Protein AF-A0AAW2HST7-F1 (afdb_monomer_lite)

Sequence (293 aa):
MYIKHTFHTHSSHSWDIIKINISNICTLLQKYNFSGLHTGSYPVTSHWKHFPYDLYNITDFWTDAVYDESFITFFGLNGLDASYVELQTSLHLTTGMCHTIRPKTEVSAVAKNPGYRIYLLHDLYAYDQLRDKEAGWYIYVHEVKEKFSENINIYSGRQAKVFVPVGEQVEVSLDVYQFRLIQNCSNDPSYNLAECEEKCWVNEDISPKTNCSGPWLPILNKPLCNEPSGMIDLVKATERMCPTNCCPKSCKSLQYKTSVVKRTPNPVQRKLSSEAWIYFGSKAVEYFNYLIN

Organism: NCBI:txid328185

Radius of gyration: 20.6 Å; chains: 1; bounding box: 44×61×48 Å

Foldseek 3Di:
DDFDDDDDDDAWWKKKKFAWDPQCCPVLCVVQVNDDDDPAFDDDLVRLQRGPLVVDFLVVSLVVGGDDCVQFVAKDAQQGDPVQWDWDWAAARRGRIMIMTTGPDGQPDFDLNRFMKTKGFADPNRPPSCPPDFDFIKMKIFGPLADDDPQCCVPVVQIAIDTWGFQKEWEKAKAKEKEADDDQADQDPNDYQNVVQLLVLLVPQQLVQAQADHPNCVVSVHHHDSHSVRVSSNSVSVVPDDRDPPHGHHRIGMGMYMDGPDMDGHPPVRRRMTMYRYGYNDDYGYDYDDPPD

pLDDT: mean 75.39, std 19.16, range [17.78, 96.44]

Structure (mmCIF, N/CA/C/O backbone):
data_AF-A0AAW2HST7-F1
#
_entry.id   AF-A0AAW2HST7-F1
#
loop_
_atom_site.group_PDB
_atom_site.id
_atom_site.type_symbol
_atom_site.label_atom_id
_atom_site.label_alt_id
_atom_site.label_comp_id
_atom_site.label_asym_id
_atom_site.label_entity_id
_atom_site.label_seq_id
_atom_site.pdbx_PDB_ins_code
_atom_site.Cartn_x
_atom_site.Cartn_y
_atom_site.Cartn_z
_atom_site.occupancy
_atom_site.B_iso_or_equiv
_atom_site.auth_seq_id
_atom_site.auth_comp_id
_atom_site.auth_asym_id
_atom_site.auth_atom_id
_atom_site.pdbx_PDB_model_num
ATOM 1 N N . MET A 1 1 ? -5.683 26.948 22.705 1.00 22.42 1 MET A N 1
ATOM 2 C CA . MET A 1 1 ? -5.880 25.603 22.126 1.00 22.42 1 MET A CA 1
ATOM 3 C C . MET A 1 1 ? -7.199 25.069 22.661 1.00 22.42 1 MET A C 1
ATOM 5 O O . MET A 1 1 ? -7.257 24.659 23.808 1.00 22.42 1 MET A O 1
ATOM 9 N N . TYR A 1 2 ? -8.274 25.203 21.887 1.00 17.78 2 TYR A N 1
ATOM 10 C CA . TYR A 1 2 ? -9.607 24.728 22.262 1.00 17.78 2 TYR A CA 1
ATOM 11 C C . TYR A 1 2 ? -9.907 23.481 21.430 1.00 17.78 2 TYR A C 1
ATOM 13 O O . TYR A 1 2 ? -9.975 23.566 20.207 1.00 17.78 2 TYR A O 1
ATOM 21 N N . ILE A 1 3 ? -10.039 22.329 22.086 1.00 19.53 3 ILE A N 1
ATOM 22 C CA . ILE A 1 3 ? -10.460 21.075 21.455 1.00 19.53 3 ILE A CA 1
ATOM 23 C C . ILE A 1 3 ? -11.978 21.014 21.610 1.00 19.53 3 ILE A C 1
ATOM 25 O O . ILE A 1 3 ? -12.492 20.823 22.711 1.00 19.53 3 ILE A O 1
ATOM 29 N N . LYS A 1 4 ? -12.707 21.255 20.519 1.00 20.78 4 LYS A N 1
ATOM 30 C CA . LYS A 1 4 ? -14.164 21.112 20.480 1.00 20.78 4 LYS A CA 1
ATOM 31 C C . LYS A 1 4 ? -14.483 19.709 19.971 1.00 20.78 4 LYS A C 1
ATOM 33 O O . LYS A 1 4 ? -14.126 19.367 18.850 1.00 20.78 4 LYS A O 1
ATOM 38 N N . HIS A 1 5 ? -15.141 18.904 20.799 1.00 20.56 5 HIS A N 1
ATOM 39 C CA . HIS A 1 5 ? -15.660 17.601 20.394 1.00 20.56 5 HIS A CA 1
ATOM 40 C C . HIS A 1 5 ? -16.948 17.802 19.590 1.00 20.56 5 HIS A C 1
ATOM 42 O O . HIS A 1 5 ? -17.973 18.187 20.151 1.00 20.56 5 HIS A O 1
ATOM 48 N N . THR A 1 6 ? -16.902 17.543 18.285 1.00 21.33 6 THR A N 1
ATOM 49 C CA . THR A 1 6 ? -18.095 17.503 17.430 1.00 21.33 6 THR A CA 1
ATOM 50 C C . THR A 1 6 ? -18.375 16.052 17.045 1.00 21.33 6 THR A C 1
ATOM 52 O O . THR A 1 6 ? -17.485 15.352 16.568 1.00 21.33 6 THR A O 1
ATOM 55 N N . PHE A 1 7 ? -19.601 15.577 17.275 1.00 20.47 7 PHE A N 1
ATOM 56 C CA . PHE A 1 7 ? -20.024 14.219 16.923 1.00 20.47 7 PHE A CA 1
ATOM 57 C C . PHE A 1 7 ? -20.544 14.169 15.485 1.00 20.47 7 PHE A C 1
ATOM 59 O O . PHE A 1 7 ? -21.585 14.752 15.207 1.00 20.47 7 PHE A O 1
ATOM 66 N N . HIS A 1 8 ? -19.885 13.396 14.618 1.00 23.59 8 HIS A N 1
ATOM 67 C CA . HIS A 1 8 ? -20.501 12.804 13.427 1.00 23.59 8 HIS A CA 1
ATOM 68 C C . HIS A 1 8 ? -19.905 11.410 13.182 1.00 23.59 8 HIS A C 1
ATOM 70 O O . HIS A 1 8 ? -18.691 11.256 13.062 1.00 23.59 8 HIS A O 1
ATOM 76 N N . THR A 1 9 ? -20.759 10.388 13.156 1.00 27.45 9 THR A N 1
ATOM 77 C CA . THR A 1 9 ? -20.418 8.989 12.864 1.00 27.45 9 THR A CA 1
ATOM 78 C C . THR A 1 9 ? -20.640 8.722 11.383 1.00 27.45 9 THR A C 1
ATOM 80 O O . THR A 1 9 ? -21.776 8.482 11.005 1.00 27.45 9 THR A O 1
ATOM 83 N N . HIS A 1 10 ? -19.580 8.816 10.580 1.00 28.11 10 HIS A N 1
ATOM 84 C CA . HIS A 1 10 ? -19.512 8.295 9.210 1.00 28.11 10 HIS A CA 1
ATOM 85 C C . HIS A 1 10 ? -18.037 8.133 8.837 1.00 28.11 10 HIS A C 1
ATOM 87 O O . HIS A 1 10 ? -17.370 9.134 8.555 1.00 28.11 10 HIS A O 1
ATOM 93 N N . SER A 1 11 ? -17.489 6.917 8.875 1.00 33.19 11 SER A N 1
ATOM 94 C CA . SER A 1 11 ? -16.158 6.686 8.303 1.00 33.19 11 SER A CA 1
ATOM 95 C C . SER A 1 11 ? -15.932 5.246 7.823 1.00 33.19 11 SER A C 1
ATOM 97 O O . SER A 1 11 ? -15.909 4.280 8.586 1.00 33.19 11 SER A O 1
ATOM 99 N N . SER A 1 12 ? -15.726 5.132 6.511 1.00 32.62 12 SER A N 1
ATOM 100 C CA . SER A 1 12 ? -15.221 3.971 5.769 1.00 32.62 12 SER A CA 1
ATOM 101 C C . SER A 1 12 ? -13.682 4.049 5.643 1.00 32.62 12 SER A C 1
ATOM 103 O O . SER A 1 12 ? -13.167 5.141 5.400 1.00 32.62 12 SER A O 1
ATOM 105 N N . HIS A 1 13 ? -12.945 2.927 5.780 1.00 45.12 13 HIS A N 1
ATOM 106 C CA . HIS A 1 13 ? -11.461 2.853 5.951 1.00 45.12 13 HIS A CA 1
ATOM 107 C C . HIS A 1 13 ? -10.717 1.705 5.222 1.00 45.12 13 HIS A C 1
ATOM 109 O O . HIS A 1 13 ? -10.997 0.553 5.524 1.00 45.12 13 HIS A O 1
ATOM 115 N N . SER A 1 14 ? -9.711 1.951 4.372 1.00 32.53 14 SER A N 1
ATOM 116 C CA . SER A 1 14 ? -8.952 0.890 3.665 1.00 32.53 14 SER A CA 1
ATOM 117 C C . SER A 1 14 ? -7.549 0.626 4.237 1.00 32.53 14 SER A C 1
ATOM 119 O O . SER A 1 14 ? -6.960 1.493 4.879 1.00 32.53 14 SER A O 1
ATOM 121 N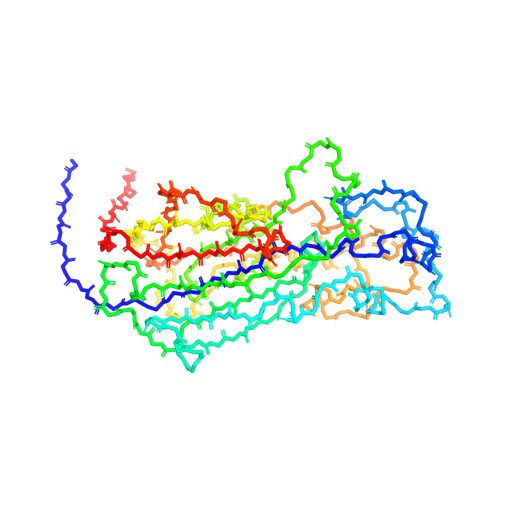 N . TRP A 1 15 ? -7.013 -0.573 3.992 1.00 33.62 15 TRP A N 1
ATOM 122 C CA . TRP A 1 15 ? -5.727 -1.071 4.511 1.00 33.62 15 TRP A CA 1
ATOM 123 C C . TRP A 1 15 ? -4.943 -1.713 3.387 1.00 33.62 15 TRP A C 1
ATOM 125 O O . TRP A 1 15 ? -5.508 -2.557 2.705 1.00 33.62 15 TRP A O 1
ATOM 135 N N . ASP A 1 16 ? -3.653 -1.432 3.266 1.00 32.66 16 ASP A N 1
ATOM 136 C CA . ASP A 1 16 ? -2.769 -2.170 2.363 1.00 32.66 16 ASP A CA 1
ATOM 137 C C . ASP A 1 16 ? -1.889 -3.135 3.146 1.00 32.66 16 ASP A C 1
ATOM 139 O O . ASP A 1 16 ? -1.218 -2.751 4.106 1.00 32.66 16 ASP A O 1
ATOM 143 N N . ILE A 1 17 ? -1.853 -4.391 2.718 1.00 36.12 17 ILE A N 1
ATOM 144 C CA . ILE A 1 17 ? -0.889 -5.389 3.172 1.00 36.12 17 ILE A CA 1
ATOM 145 C C . ILE A 1 17 ? 0.227 -5.452 2.139 1.00 36.12 17 ILE A C 1
ATOM 147 O O . ILE A 1 17 ? -0.015 -5.649 0.946 1.00 36.12 17 ILE A O 1
ATOM 151 N N . ILE A 1 18 ? 1.456 -5.284 2.617 1.00 31.17 18 ILE A N 1
ATOM 152 C CA . ILE A 1 18 ? 2.633 -5.099 1.784 1.00 31.17 18 ILE A CA 1
ATOM 153 C C . ILE A 1 18 ? 3.749 -6.032 2.233 1.00 31.17 18 ILE A C 1
ATOM 155 O O . ILE A 1 18 ? 4.247 -5.941 3.364 1.00 31.17 18 ILE A O 1
ATOM 159 N N . LYS A 1 19 ? 4.195 -6.887 1.310 1.00 34.50 19 LYS A N 1
ATOM 160 C CA . LYS A 1 19 ? 5.537 -7.476 1.332 1.00 34.50 19 LYS A CA 1
ATOM 161 C C . LYS A 1 19 ? 5.905 -8.057 -0.032 1.00 34.50 19 LYS A C 1
ATOM 163 O O . LYS A 1 19 ? 5.102 -8.694 -0.702 1.00 34.50 19 LYS A O 1
ATOM 168 N N . ILE A 1 20 ? 7.187 -7.909 -0.336 1.00 30.44 20 ILE A N 1
ATOM 169 C CA . ILE A 1 20 ? 7.911 -8.491 -1.464 1.00 30.44 20 ILE A CA 1
ATOM 170 C C . ILE A 1 20 ? 8.045 -10.009 -1.275 1.00 30.44 20 ILE A C 1
ATOM 172 O O . ILE A 1 20 ? 8.320 -10.474 -0.163 1.00 30.44 20 ILE A O 1
ATOM 176 N N . ASN A 1 21 ? 7.910 -10.767 -2.365 1.00 29.34 21 ASN A N 1
ATOM 177 C CA . ASN A 1 21 ? 8.127 -12.211 -2.380 1.00 29.34 21 ASN A CA 1
ATOM 178 C C . ASN A 1 21 ? 9.605 -12.581 -2.363 1.00 29.34 21 ASN A C 1
ATOM 180 O O . ASN A 1 21 ? 10.408 -12.076 -3.140 1.00 29.34 21 ASN A O 1
ATOM 184 N N . ILE A 1 22 ? 9.963 -13.439 -1.404 1.00 38.44 22 ILE A N 1
ATOM 185 C CA . ILE A 1 22 ? 11.328 -13.928 -1.170 1.00 38.44 22 ILE A CA 1
ATOM 186 C C . ILE A 1 22 ? 11.388 -15.462 -1.356 1.00 38.44 22 ILE A C 1
ATOM 188 O O . ILE A 1 22 ? 12.471 -16.044 -1.339 1.00 38.44 22 ILE A O 1
ATOM 192 N N . SER A 1 23 ? 10.252 -16.121 -1.622 1.00 32.75 23 SER A N 1
ATOM 193 C CA . SER A 1 23 ? 10.066 -17.584 -1.584 1.00 32.75 23 SER A CA 1
ATOM 194 C C . SER A 1 23 ? 10.955 -18.393 -2.526 1.00 32.75 23 SER A C 1
ATOM 196 O O . SER A 1 23 ? 11.121 -19.596 -2.337 1.00 32.75 23 SER A O 1
ATOM 198 N N . ASN A 1 24 ? 11.548 -17.756 -3.534 1.00 42.09 24 ASN A N 1
ATOM 199 C CA . ASN A 1 24 ? 12.428 -18.425 -4.481 1.00 42.09 24 ASN A CA 1
ATOM 200 C C . ASN A 1 24 ? 13.503 -17.489 -5.033 1.00 42.09 24 ASN A C 1
ATOM 202 O O . ASN A 1 24 ? 13.884 -17.594 -6.194 1.00 42.09 24 ASN A O 1
ATOM 206 N N . ILE A 1 25 ? 14.015 -16.566 -4.208 1.00 48.31 25 ILE A N 1
ATOM 207 C CA . ILE A 1 25 ? 14.947 -15.544 -4.697 1.00 48.31 25 ILE A CA 1
ATOM 208 C C . ILE A 1 25 ? 16.132 -16.186 -5.434 1.00 48.31 25 ILE A C 1
ATOM 210 O O . ILE A 1 25 ? 16.447 -15.760 -6.526 1.00 48.31 25 ILE A O 1
ATOM 214 N N . CYS A 1 26 ? 16.713 -17.293 -4.957 1.00 41.09 26 CYS A N 1
ATOM 215 C CA . CYS A 1 26 ? 17.832 -17.950 -5.647 1.00 41.09 26 CYS A CA 1
ATOM 216 C C . CYS A 1 26 ? 17.483 -18.516 -7.032 1.00 41.09 26 CYS A C 1
ATOM 218 O O . CYS A 1 26 ? 18.246 -18.319 -7.974 1.00 41.09 26 CYS A O 1
ATOM 220 N N . THR A 1 27 ? 16.367 -19.236 -7.165 1.00 50.44 27 THR A N 1
ATOM 221 C CA . THR A 1 27 ? 15.953 -19.861 -8.435 1.00 50.44 27 THR A CA 1
ATOM 222 C C . THR A 1 27 ? 15.424 -18.817 -9.413 1.00 50.44 27 THR A C 1
ATOM 224 O O . THR A 1 27 ? 15.696 -18.897 -10.608 1.00 50.44 27 THR A O 1
ATOM 227 N N . LEU A 1 28 ? 14.757 -17.786 -8.900 1.00 59.41 28 LEU A N 1
ATOM 228 C CA . LEU A 1 28 ? 14.282 -16.636 -9.654 1.00 59.41 28 LEU A CA 1
ATOM 229 C C . LEU A 1 28 ? 15.440 -15.754 -10.145 1.00 59.41 28 LEU A C 1
ATOM 231 O O . LEU A 1 28 ? 15.518 -15.434 -11.328 1.00 59.41 28 LEU A O 1
ATOM 235 N N . LEU A 1 29 ? 16.391 -15.427 -9.266 1.00 61.03 29 LEU A N 1
ATOM 236 C CA . LEU A 1 29 ? 17.618 -14.708 -9.615 1.00 61.03 29 LEU A CA 1
ATOM 237 C C . LEU A 1 29 ? 18.411 -15.477 -10.680 1.00 61.03 29 LEU A C 1
ATOM 239 O O . LEU A 1 29 ? 18.899 -14.870 -11.625 1.00 61.03 29 LEU A O 1
ATOM 243 N N . GLN A 1 30 ? 18.501 -16.808 -10.577 1.00 61.38 30 GLN A N 1
ATOM 244 C CA . GLN A 1 30 ? 19.140 -17.640 -11.602 1.00 61.38 30 GLN A CA 1
ATOM 245 C C . GLN A 1 30 ? 18.366 -17.640 -12.926 1.00 61.38 30 GLN A C 1
ATOM 247 O O . GLN A 1 30 ? 18.982 -17.447 -13.973 1.00 61.38 30 GLN A O 1
ATOM 252 N N . LYS A 1 31 ? 17.034 -17.800 -12.895 1.00 72.38 31 LYS A N 1
ATOM 253 C CA . LYS A 1 31 ? 16.172 -17.774 -14.091 1.00 72.38 31 LYS A CA 1
ATOM 254 C C . LYS A 1 31 ? 16.342 -16.477 -14.890 1.00 72.38 31 LYS A C 1
ATOM 256 O O . LYS A 1 31 ? 16.403 -16.525 -16.115 1.00 72.38 31 LYS A O 1
ATOM 261 N N . TYR A 1 32 ? 16.457 -15.344 -14.198 1.00 73.62 32 TYR A N 1
ATOM 262 C CA . TYR A 1 32 ? 16.560 -14.012 -14.802 1.00 73.62 32 TYR A CA 1
ATOM 263 C C . TYR A 1 32 ? 17.985 -13.437 -14.823 1.00 73.62 32 TYR A C 1
ATOM 265 O O . TYR A 1 32 ? 18.169 -12.254 -15.108 1.00 73.62 32 TYR A O 1
ATOM 273 N N . ASN A 1 33 ? 18.997 -14.272 -14.564 1.00 68.81 33 ASN A N 1
ATOM 274 C CA . ASN A 1 33 ? 20.419 -13.924 -14.646 1.00 68.81 33 ASN A CA 1
ATOM 275 C C . ASN A 1 33 ? 20.845 -12.732 -13.758 1.00 68.81 33 ASN A C 1
ATOM 277 O O . ASN A 1 33 ? 21.677 -11.898 -14.124 1.00 68.81 33 ASN A O 1
ATOM 281 N N . PHE A 1 34 ? 20.273 -12.639 -12.561 1.00 70.00 34 PHE A N 1
ATOM 282 C CA . PHE A 1 34 ? 20.653 -11.670 -11.542 1.00 70.00 34 PHE A CA 1
ATOM 283 C C . PHE A 1 34 ? 21.733 -12.253 -10.625 1.00 70.00 34 PHE A C 1
ATOM 285 O O . PHE A 1 34 ? 21.573 -13.305 -10.006 1.00 70.00 34 PHE A O 1
ATOM 292 N N . SER A 1 35 ? 22.862 -11.552 -10.516 1.00 54.91 35 SER A N 1
ATOM 293 C CA . SER A 1 35 ? 23.971 -11.962 -9.658 1.00 54.91 35 SER A CA 1
ATOM 294 C C . SER A 1 35 ? 23.673 -11.673 -8.178 1.00 54.91 35 SER A C 1
ATOM 296 O O . SER A 1 35 ? 23.593 -10.506 -7.783 1.00 54.91 35 SER A O 1
ATOM 298 N N . GLY A 1 36 ? 23.590 -12.730 -7.361 1.00 52.72 36 GLY A N 1
ATOM 299 C CA . GLY A 1 36 ? 23.721 -12.675 -5.897 1.00 52.72 36 GLY A CA 1
ATOM 300 C C . GLY A 1 36 ? 22.424 -12.666 -5.075 1.00 52.72 36 GLY A C 1
ATOM 301 O O . GLY A 1 36 ? 21.394 -12.159 -5.499 1.00 52.72 36 GLY A O 1
ATOM 302 N N . LEU A 1 37 ? 22.520 -13.206 -3.853 1.00 47.62 37 LEU A N 1
ATOM 303 C CA . LEU A 1 37 ? 21.510 -13.198 -2.787 1.00 47.62 37 LEU A CA 1
ATOM 304 C C . LEU A 1 37 ? 21.344 -11.783 -2.201 1.00 47.62 37 LEU A C 1
ATOM 306 O O . LEU A 1 37 ? 21.972 -11.443 -1.201 1.00 47.62 37 LEU A O 1
ATOM 310 N N . HIS A 1 38 ? 20.510 -10.945 -2.813 1.00 43.69 38 HIS A N 1
ATOM 311 C CA . HIS A 1 38 ? 20.124 -9.661 -2.224 1.00 43.69 38 HIS A CA 1
ATOM 312 C C . HIS A 1 38 ? 18.633 -9.643 -1.903 1.00 43.69 38 HIS A C 1
ATOM 314 O O . HIS A 1 38 ? 17.790 -9.262 -2.708 1.00 43.69 38 HIS A O 1
ATOM 320 N N . THR A 1 39 ? 18.313 -10.054 -0.678 1.00 39.97 39 THR A N 1
ATOM 321 C CA . THR A 1 39 ? 16.980 -9.931 -0.094 1.00 39.97 39 THR A CA 1
ATOM 322 C C . THR A 1 39 ? 16.760 -8.492 0.381 1.00 39.97 39 THR A C 1
ATOM 324 O O . THR A 1 39 ? 17.306 -8.083 1.408 1.00 39.97 39 THR A O 1
ATOM 327 N N . GLY A 1 40 ? 15.938 -7.721 -0.333 1.00 39.53 40 GLY A N 1
ATOM 328 C CA . GLY A 1 40 ? 15.202 -6.622 0.302 1.00 39.53 40 GLY A CA 1
ATOM 329 C C . GLY A 1 40 ? 15.330 -5.218 -0.280 1.00 39.53 40 GLY A C 1
ATOM 330 O O . GLY A 1 40 ? 14.825 -4.300 0.359 1.00 39.53 40 GLY A O 1
ATOM 331 N N . SER A 1 41 ? 15.955 -5.010 -1.440 1.00 40.78 41 SER A N 1
ATOM 332 C CA . SER A 1 41 ? 15.849 -3.742 -2.184 1.00 40.78 41 SER A CA 1
ATOM 333 C C . SER A 1 41 ? 16.205 -3.970 -3.654 1.00 40.78 41 SER A C 1
ATOM 335 O O . SER A 1 41 ? 17.365 -3.849 -4.043 1.00 40.78 41 SER A O 1
ATOM 337 N N . TYR A 1 42 ? 15.218 -4.327 -4.476 1.00 50.03 42 TYR A N 1
ATOM 338 C CA . TYR A 1 42 ? 15.310 -4.024 -5.902 1.00 50.03 42 TYR A CA 1
ATOM 339 C C . TYR A 1 42 ? 14.989 -2.529 -6.011 1.00 50.03 42 TYR A C 1
ATOM 341 O O . TYR A 1 42 ? 13.942 -2.114 -5.514 1.00 50.03 42 TYR A O 1
ATOM 349 N N . PRO A 1 43 ? 15.915 -1.716 -6.547 1.00 53.88 43 PRO A N 1
ATOM 350 C CA . PRO A 1 43 ? 16.335 -1.914 -7.923 1.00 53.88 43 PRO A CA 1
ATOM 351 C C . PRO A 1 43 ? 17.808 -1.525 -8.166 1.00 53.88 43 PRO A C 1
ATOM 353 O O . PRO A 1 43 ? 18.135 -0.405 -8.555 1.00 53.88 43 PRO A O 1
ATOM 356 N N . VAL A 1 44 ? 18.743 -2.467 -8.023 1.00 58.12 44 VAL A N 1
ATOM 357 C CA . VAL A 1 44 ? 20.110 -2.180 -8.476 1.00 58.12 44 VAL A CA 1
ATOM 358 C C . VAL A 1 44 ? 20.114 -2.203 -10.004 1.00 58.12 44 VAL A C 1
ATOM 360 O O . VAL A 1 44 ? 19.957 -3.249 -10.631 1.00 58.12 44 VAL A O 1
ATOM 363 N N . THR A 1 45 ? 20.317 -1.039 -10.624 1.00 62.03 45 THR A N 1
ATOM 364 C CA . THR A 1 45 ? 20.432 -0.872 -12.090 1.00 62.03 45 THR A CA 1
ATOM 365 C C . THR A 1 45 ? 21.407 -1.852 -12.766 1.00 62.03 45 THR A C 1
ATOM 367 O O . THR A 1 45 ? 21.325 -2.068 -13.972 1.00 62.03 45 THR A O 1
ATOM 370 N N . SER A 1 46 ? 22.328 -2.476 -12.021 1.00 68.50 46 SER A N 1
ATOM 371 C CA . SER A 1 46 ? 23.240 -3.499 -12.537 1.00 68.50 46 SER A CA 1
ATOM 372 C C . SER A 1 46 ? 22.567 -4.832 -12.869 1.00 68.50 46 SER A C 1
ATOM 374 O O . SER A 1 46 ? 23.032 -5.498 -13.788 1.00 68.50 46 SER A O 1
ATOM 376 N N . HIS A 1 47 ? 21.490 -5.226 -12.182 1.00 72.94 47 HIS A N 1
ATOM 377 C CA . HIS A 1 47 ? 20.792 -6.493 -12.452 1.00 72.94 47 HIS A CA 1
ATOM 378 C C . HIS A 1 47 ? 20.114 -6.480 -13.824 1.00 72.94 47 HIS A C 1
ATOM 380 O O . HIS A 1 47 ? 20.267 -7.407 -14.614 1.00 72.94 47 HIS A O 1
ATOM 386 N N . TRP A 1 48 ? 19.489 -5.357 -14.169 1.00 81.19 48 TRP A N 1
ATOM 387 C CA . TRP A 1 48 ? 18.806 -5.155 -15.448 1.00 81.19 48 TRP A CA 1
ATOM 388 C C . TRP A 1 48 ? 19.729 -5.158 -16.671 1.00 81.19 48 TRP A C 1
ATOM 390 O O . TRP A 1 48 ? 19.233 -5.243 -17.790 1.00 81.19 48 TRP A O 1
ATOM 400 N N . LYS A 1 49 ? 21.056 -5.100 -16.482 1.00 82.06 49 LYS A N 1
ATOM 401 C CA . LYS A 1 49 ? 22.036 -5.238 -17.574 1.00 82.06 49 LYS A CA 1
ATOM 402 C C . LYS A 1 49 ? 22.096 -6.645 -18.152 1.00 82.06 49 LYS A C 1
ATOM 404 O O . LYS A 1 49 ? 22.438 -6.797 -19.319 1.00 82.06 49 LYS A O 1
ATOM 409 N N . HIS A 1 50 ? 21.819 -7.647 -17.324 1.00 82.88 50 HIS A N 1
ATOM 410 C CA . HIS A 1 50 ? 22.011 -9.057 -17.658 1.00 82.88 50 HIS A CA 1
ATOM 411 C C . HIS A 1 50 ? 20.698 -9.824 -17.802 1.00 82.88 50 HIS A C 1
ATOM 413 O O . HIS A 1 50 ? 20.731 -11.009 -18.130 1.00 82.88 50 HIS A O 1
ATOM 419 N N . PHE A 1 51 ? 19.566 -9.146 -17.588 1.00 85.69 51 PHE A N 1
ATOM 420 C CA . PHE A 1 51 ? 18.244 -9.708 -17.815 1.00 85.69 51 PHE A CA 1
ATOM 421 C C . PHE A 1 51 ? 18.122 -10.215 -19.269 1.00 85.69 51 PHE A C 1
ATOM 423 O O . PHE A 1 51 ? 18.471 -9.469 -20.190 1.00 85.69 51 PHE A O 1
ATOM 430 N N . PRO A 1 52 ? 17.646 -11.451 -19.502 1.00 88.12 52 PRO A N 1
ATOM 431 C CA . PRO A 1 52 ? 17.521 -12.011 -20.845 1.00 88.12 52 PRO A CA 1
ATOM 432 C C . PRO A 1 52 ? 16.242 -11.513 -21.538 1.00 88.12 52 PRO A C 1
ATOM 434 O O . PRO A 1 52 ? 15.234 -12.218 -21.606 1.00 88.12 52 PRO A O 1
ATOM 437 N N . TYR A 1 53 ? 16.280 -10.268 -22.027 1.00 89.00 53 TYR A N 1
ATOM 438 C CA . TYR A 1 53 ? 15.155 -9.590 -22.698 1.00 89.00 53 TYR A CA 1
ATOM 439 C C . TYR A 1 53 ? 14.680 -10.278 -23.988 1.00 89.00 53 TYR A C 1
ATOM 441 O O . TYR A 1 53 ? 13.581 -10.010 -24.467 1.00 89.00 53 TYR A O 1
ATOM 449 N N . ASP A 1 54 ? 15.510 -11.142 -24.563 1.00 90.50 54 ASP A N 1
ATOM 450 C CA . ASP A 1 54 ? 15.210 -11.969 -25.729 1.00 90.50 54 ASP A CA 1
ATOM 451 C C . ASP A 1 54 ? 14.367 -13.207 -25.386 1.00 90.50 54 ASP A C 1
ATOM 453 O O . ASP A 1 54 ? 13.672 -13.733 -26.255 1.00 90.50 54 ASP A O 1
ATOM 457 N N . LEU A 1 55 ? 14.411 -13.664 -24.130 1.00 89.19 55 LEU A N 1
ATOM 458 C CA . LEU A 1 55 ? 13.719 -14.870 -23.666 1.00 89.19 55 LEU A CA 1
ATOM 459 C C . LEU A 1 55 ? 12.482 -14.567 -22.822 1.00 89.19 55 LEU A C 1
ATOM 461 O O . LEU A 1 55 ? 11.520 -15.334 -22.865 1.00 89.19 55 LEU A O 1
ATOM 465 N N . TYR A 1 56 ? 12.506 -13.478 -22.055 1.00 88.31 56 TYR A N 1
ATOM 466 C CA . TYR A 1 56 ? 11.428 -13.117 -21.139 1.00 88.31 56 TYR A CA 1
ATOM 467 C C . TYR A 1 56 ? 11.043 -11.657 -21.289 1.00 88.31 56 TYR A C 1
ATOM 469 O O . TYR A 1 56 ? 11.884 -10.786 -21.524 1.00 88.31 56 TYR A O 1
ATOM 477 N N . ASN A 1 57 ? 9.762 -11.376 -21.078 1.00 88.88 57 ASN A N 1
ATOM 478 C CA . ASN A 1 57 ? 9.314 -10.007 -20.897 1.00 88.88 57 ASN A CA 1
ATOM 479 C C . ASN A 1 57 ? 9.436 -9.615 -19.411 1.00 88.88 57 ASN A C 1
ATOM 481 O O . ASN A 1 57 ? 9.501 -10.457 -18.513 1.00 88.88 57 ASN A O 1
ATOM 485 N N . ILE A 1 58 ? 9.452 -8.314 -19.130 1.00 86.88 58 ILE A N 1
ATOM 486 C CA . ILE A 1 58 ? 9.561 -7.827 -17.748 1.00 86.88 58 ILE A CA 1
ATOM 487 C C . ILE A 1 58 ? 8.335 -8.170 -16.884 1.00 86.88 58 ILE A C 1
ATOM 489 O O . ILE A 1 58 ? 8.454 -8.216 -15.665 1.00 86.88 58 ILE A O 1
ATOM 493 N N . THR A 1 59 ? 7.167 -8.431 -17.475 1.00 87.06 59 THR A N 1
ATOM 494 C CA . THR A 1 59 ? 5.963 -8.864 -16.745 1.00 87.06 59 THR A CA 1
ATOM 495 C C . THR A 1 59 ? 6.109 -10.288 -16.208 1.00 87.06 59 THR A C 1
ATOM 497 O O . THR A 1 59 ? 5.654 -10.550 -15.096 1.00 87.06 59 THR A O 1
ATOM 500 N N . ASP A 1 60 ? 6.784 -11.184 -16.932 1.00 84.69 60 ASP A N 1
ATOM 501 C CA . ASP A 1 60 ? 7.060 -12.557 -16.491 1.00 84.69 60 ASP A CA 1
ATOM 502 C C . ASP A 1 60 ? 7.875 -12.538 -15.193 1.00 84.69 60 ASP A C 1
ATOM 504 O O . ASP A 1 60 ? 7.539 -13.227 -14.229 1.00 84.69 60 ASP A O 1
ATOM 508 N N . PHE A 1 61 ? 8.890 -11.664 -15.135 1.00 82.19 61 PHE A N 1
ATOM 509 C CA . PHE A 1 61 ? 9.678 -11.447 -13.923 1.00 82.19 61 PHE A CA 1
ATOM 510 C C . PHE A 1 61 ? 8.786 -11.084 -12.742 1.00 82.19 61 PHE A C 1
ATOM 512 O O . PHE A 1 61 ? 8.839 -11.752 -11.718 1.00 82.19 61 PHE A O 1
ATOM 519 N N . TRP A 1 62 ? 7.946 -10.056 -12.880 1.00 78.75 62 TRP A N 1
ATOM 520 C CA . TRP A 1 62 ? 7.089 -9.614 -11.782 1.00 78.75 62 TRP A CA 1
ATOM 521 C C . TRP A 1 62 ? 6.027 -10.638 -11.408 1.00 78.75 62 TRP A C 1
ATOM 523 O O . TRP A 1 62 ? 5.709 -10.743 -10.234 1.00 78.75 62 TRP A O 1
ATOM 533 N N . THR A 1 63 ? 5.519 -11.410 -12.366 1.00 81.06 63 THR A N 1
ATOM 534 C CA . THR A 1 63 ? 4.553 -12.484 -12.100 1.00 81.06 63 THR A CA 1
ATOM 535 C C . THR A 1 63 ? 5.169 -13.572 -11.223 1.00 81.06 63 THR A C 1
ATOM 537 O O . THR A 1 63 ? 4.538 -14.023 -10.272 1.00 81.06 63 THR A O 1
ATOM 540 N N . ASP A 1 64 ? 6.421 -13.944 -11.487 1.00 76.00 64 ASP A N 1
ATOM 541 C CA . ASP A 1 64 ? 7.121 -14.968 -10.707 1.00 76.00 64 ASP A CA 1
ATOM 542 C C . ASP A 1 64 ? 7.714 -14.428 -9.394 1.00 76.00 64 ASP A C 1
ATOM 544 O O . ASP A 1 64 ? 7.897 -15.173 -8.429 1.00 76.00 64 ASP A O 1
ATOM 548 N N . ALA A 1 65 ? 8.082 -13.144 -9.371 1.00 72.19 65 ALA A N 1
ATOM 549 C CA . ALA A 1 65 ? 8.862 -12.525 -8.299 1.00 72.19 65 ALA A CA 1
ATOM 550 C C . ALA A 1 65 ? 8.023 -11.929 -7.170 1.00 72.19 65 ALA A C 1
ATOM 552 O O . ALA A 1 65 ? 8.601 -11.405 -6.218 1.00 72.19 65 ALA A O 1
ATOM 553 N N . VAL A 1 66 ? 6.692 -11.960 -7.260 1.00 73.62 66 VAL A N 1
ATOM 554 C CA . VAL A 1 66 ? 5.779 -11.384 -6.257 1.00 73.62 66 VAL A CA 1
ATOM 555 C C . VAL A 1 66 ? 4.834 -12.436 -5.698 1.00 73.62 66 VAL A C 1
ATOM 557 O O . VAL A 1 66 ? 4.693 -13.515 -6.265 1.00 73.62 66 VAL A O 1
ATOM 560 N N . TYR A 1 67 ? 4.244 -12.174 -4.533 1.00 70.19 67 TYR A N 1
ATOM 561 C CA . TYR A 1 67 ? 3.244 -13.072 -3.969 1.00 70.19 67 TYR A CA 1
ATOM 562 C C . TYR A 1 67 ? 1.903 -12.717 -4.606 1.00 70.19 67 TYR A C 1
ATOM 564 O O . TYR A 1 67 ? 1.607 -11.538 -4.801 1.00 70.19 67 TYR A O 1
ATOM 572 N N . ASP A 1 68 ? 1.105 -13.726 -4.928 1.00 75.94 68 ASP A N 1
ATOM 573 C CA . ASP A 1 68 ? -0.298 -13.533 -5.288 1.00 75.94 68 ASP A CA 1
ATOM 574 C C . ASP A 1 68 ? -1.167 -13.437 -4.022 1.00 75.94 68 ASP A C 1
ATOM 576 O O . ASP A 1 68 ? -0.670 -13.508 -2.910 1.00 75.94 68 ASP A O 1
ATOM 580 N N . GLU A 1 69 ? -2.483 -13.307 -4.146 1.00 77.94 69 GLU A N 1
ATOM 581 C CA . GLU A 1 69 ? -3.376 -13.178 -2.984 1.00 77.94 69 GLU A CA 1
ATOM 582 C C . GLU A 1 69 ? -3.426 -14.406 -2.048 1.00 77.94 69 GLU A C 1
ATOM 584 O O . GLU A 1 69 ? -3.973 -14.314 -0.946 1.00 77.94 69 GLU A O 1
ATOM 589 N N . SER A 1 70 ? -2.844 -15.550 -2.433 1.00 81.75 70 SER A N 1
ATOM 590 C CA . SER A 1 70 ? -2.967 -16.817 -1.696 1.00 81.75 70 SER A CA 1
ATOM 591 C C . SER A 1 70 ? -2.314 -16.804 -0.309 1.00 81.75 70 SER A C 1
ATOM 593 O O . SER A 1 70 ? -2.690 -17.603 0.556 1.00 81.75 70 SER A O 1
ATOM 595 N N . PHE A 1 71 ? -1.380 -15.882 -0.043 1.00 78.00 71 PHE A N 1
ATOM 596 C CA . PHE A 1 71 ? -0.802 -15.729 1.298 1.00 78.00 71 PHE A CA 1
ATOM 597 C C . PHE A 1 71 ? -1.782 -15.109 2.301 1.00 78.00 71 PHE A C 1
ATOM 599 O O . PHE A 1 71 ? -1.593 -15.279 3.509 1.00 78.00 71 PHE A O 1
ATOM 606 N N . ILE A 1 72 ? -2.829 -14.415 1.840 1.00 81.69 72 ILE A N 1
ATOM 607 C CA . ILE A 1 72 ? -3.888 -13.873 2.693 1.00 81.69 72 ILE A CA 1
ATOM 608 C C . ILE A 1 72 ? -4.957 -14.953 2.865 1.00 81.69 72 ILE A C 1
ATOM 610 O O . ILE A 1 72 ? -5.982 -14.964 2.190 1.00 81.69 72 ILE A O 1
ATOM 614 N N . THR A 1 73 ? -4.738 -15.887 3.790 1.00 83.44 73 THR A N 1
ATOM 615 C CA . THR A 1 73 ? -5.678 -17.010 3.981 1.00 83.44 73 THR A CA 1
ATOM 616 C C . THR A 1 73 ? -7.032 -16.551 4.499 1.00 83.44 73 THR A C 1
ATOM 618 O O . THR A 1 73 ? -8.052 -17.181 4.231 1.00 83.44 73 THR A O 1
ATOM 621 N N . PHE A 1 74 ? -7.042 -15.497 5.314 1.00 83.62 74 PHE A N 1
ATOM 622 C CA . PHE A 1 74 ? -8.267 -14.995 5.907 1.00 83.62 74 PHE A CA 1
ATOM 623 C C . PHE A 1 74 ? -8.166 -13.497 6.177 1.00 83.62 74 PHE A C 1
ATOM 625 O O . PHE A 1 74 ? -7.191 -13.019 6.756 1.00 83.62 74 PHE A O 1
ATOM 632 N N . PHE A 1 75 ? -9.216 -12.765 5.819 1.00 85.81 75 PHE A N 1
ATOM 633 C CA . PHE A 1 75 ? -9.388 -11.369 6.178 1.00 85.81 75 PHE A CA 1
ATOM 634 C C . PHE A 1 75 ? -10.876 -11.038 6.314 1.00 85.81 75 PHE A C 1
ATOM 636 O O . PHE A 1 75 ? -11.718 -11.607 5.622 1.00 85.81 75 PHE A O 1
ATOM 643 N N . GLY A 1 76 ? -11.212 -10.121 7.217 1.00 84.94 76 GLY A N 1
ATOM 644 C CA . GLY A 1 76 ? -12.598 -9.711 7.418 1.00 84.94 76 GLY A CA 1
ATOM 645 C C . GLY A 1 76 ? -12.739 -8.524 8.357 1.00 84.94 76 GLY A C 1
ATOM 646 O O . GLY A 1 76 ? -11.781 -8.113 9.017 1.00 84.94 76 GLY A O 1
ATOM 647 N N . LEU A 1 77 ? -13.961 -8.001 8.411 1.00 82.69 77 LEU A N 1
ATOM 648 C CA . LEU A 1 77 ? -14.376 -6.864 9.232 1.00 82.69 77 LEU A CA 1
ATOM 649 C C . LEU A 1 77 ? -15.567 -7.269 10.112 1.00 82.69 77 LEU A C 1
ATOM 651 O O . LEU A 1 77 ? -16.270 -8.226 9.785 1.00 82.69 77 LEU A O 1
ATOM 655 N N . ASN A 1 78 ? -15.818 -6.546 11.210 1.00 80.81 78 ASN A N 1
ATOM 656 C CA . ASN A 1 78 ? -17.014 -6.716 12.046 1.00 80.81 78 ASN A CA 1
ATOM 657 C C . ASN A 1 78 ? -17.261 -8.169 12.497 1.00 80.81 78 ASN A C 1
ATOM 659 O O . ASN A 1 78 ? -18.364 -8.695 12.374 1.00 80.81 78 ASN A O 1
ATOM 663 N N . GLY A 1 79 ? -16.240 -8.831 13.043 1.00 68.31 79 GLY A N 1
ATOM 664 C CA . GLY A 1 79 ? -16.403 -10.194 13.549 1.00 68.31 79 GLY A CA 1
ATOM 665 C C . GLY A 1 79 ? -16.318 -11.288 12.485 1.00 68.31 79 GLY A C 1
ATOM 666 O O . GLY A 1 79 ? -16.846 -12.369 12.724 1.00 68.31 79 GLY A O 1
ATOM 667 N N . LEU A 1 80 ? -15.547 -11.048 11.413 1.00 69.19 80 LEU A N 1
ATOM 668 C CA . LEU A 1 80 ? -14.983 -12.044 10.476 1.00 69.19 80 LEU A CA 1
ATOM 669 C C . LEU A 1 80 ? -15.725 -12.267 9.153 1.00 69.19 80 LEU A C 1
ATOM 671 O O . LEU A 1 80 ? -15.450 -13.257 8.478 1.00 69.19 80 LEU A O 1
ATOM 675 N N . ASP A 1 81 ? -16.606 -11.362 8.738 1.00 73.38 81 ASP A N 1
ATOM 676 C CA . ASP A 1 81 ? -17.304 -11.533 7.464 1.00 73.38 81 ASP A CA 1
ATOM 677 C C . ASP A 1 81 ? -16.498 -10.921 6.305 1.00 73.38 81 ASP A C 1
ATOM 679 O O . ASP A 1 81 ? -16.316 -9.703 6.211 1.00 73.38 81 ASP A O 1
ATOM 683 N N . ALA A 1 82 ? -15.995 -11.784 5.420 1.00 78.81 82 ALA A N 1
ATOM 684 C CA . ALA A 1 82 ? -15.280 -11.377 4.212 1.00 78.81 82 ALA A CA 1
ATOM 685 C C . ALA A 1 82 ? -16.185 -10.645 3.198 1.00 78.81 82 ALA A C 1
ATOM 687 O O . ALA A 1 82 ? -15.688 -9.902 2.353 1.00 78.81 82 ALA A O 1
ATOM 688 N N . SER A 1 83 ? -17.515 -10.786 3.286 1.00 84.69 83 SER A N 1
ATOM 689 C CA . SER A 1 83 ? -18.455 -10.047 2.429 1.00 84.69 83 SER A CA 1
ATOM 690 C C . SER A 1 83 ? -18.472 -8.542 2.719 1.00 84.69 83 SER A C 1
ATOM 692 O O . SER A 1 83 ? -18.856 -7.753 1.854 1.00 84.69 83 SER A O 1
ATOM 694 N N . TYR A 1 84 ? -17.975 -8.122 3.888 1.00 82.81 84 TYR A N 1
ATOM 695 C CA . TYR A 1 84 ? -17.864 -6.718 4.294 1.00 82.81 84 TYR A CA 1
ATOM 696 C C . TYR A 1 84 ? -16.606 -6.016 3.805 1.00 82.81 84 TYR A C 1
ATOM 698 O O . TYR A 1 84 ? -16.387 -4.846 4.132 1.00 82.81 84 TYR A O 1
ATOM 706 N N . VAL A 1 85 ? -15.796 -6.700 3.006 1.00 84.75 85 VAL A N 1
ATOM 707 C CA . VAL A 1 85 ? -14.566 -6.157 2.449 1.00 84.75 85 VAL A CA 1
ATOM 708 C C . VAL A 1 85 ? -14.456 -6.450 0.952 1.00 84.75 85 VAL A C 1
ATOM 710 O O . VAL A 1 85 ? -15.097 -7.351 0.405 1.00 84.75 85 VAL A O 1
ATOM 713 N N . GLU A 1 86 ? -13.681 -5.630 0.258 1.00 86.12 86 GLU A N 1
ATOM 714 C CA . GLU A 1 86 ? -13.153 -5.896 -1.081 1.00 86.12 86 GLU A CA 1
ATOM 715 C C . GLU A 1 86 ? -11.631 -5.954 -1.010 1.00 86.12 86 GLU A C 1
ATOM 717 O O . GLU A 1 86 ? -11.018 -5.209 -0.246 1.00 86.12 86 GLU A O 1
ATOM 722 N N . LEU A 1 87 ? -11.039 -6.834 -1.814 1.00 84.19 87 LEU A N 1
ATOM 723 C CA . LEU A 1 87 ? -9.601 -6.885 -2.023 1.00 84.19 87 LEU A CA 1
ATOM 724 C C . LEU A 1 87 ? -9.290 -6.221 -3.365 1.00 84.19 87 LEU A C 1
ATOM 726 O O . LEU A 1 87 ? -9.919 -6.532 -4.376 1.00 84.19 87 LEU A O 1
ATOM 730 N N . GLN A 1 88 ? -8.340 -5.299 -3.371 1.00 85.31 88 GLN A N 1
ATOM 731 C CA . GLN A 1 88 ? -7.755 -4.731 -4.580 1.00 85.31 88 GLN A CA 1
ATOM 732 C C . GLN A 1 88 ? -6.264 -5.022 -4.579 1.00 85.31 88 GLN A C 1
ATOM 734 O O . GLN A 1 88 ? -5.647 -5.101 -3.525 1.00 85.31 88 GLN A O 1
ATOM 739 N N . THR A 1 89 ? -5.683 -5.165 -5.760 1.00 83.69 89 THR A N 1
ATOM 740 C CA . THR A 1 89 ? -4.284 -5.553 -5.905 1.00 83.69 89 THR A CA 1
ATOM 741 C C . THR A 1 89 ? -3.564 -4.520 -6.758 1.00 83.69 89 THR A C 1
ATOM 743 O O . THR A 1 89 ? -4.125 -4.003 -7.726 1.00 83.69 89 THR A O 1
ATOM 746 N N . SER A 1 90 ? -2.330 -4.194 -6.390 1.00 82.12 90 SER A N 1
ATOM 747 C CA . SER A 1 90 ? -1.490 -3.243 -7.115 1.00 82.12 90 SER A CA 1
ATOM 748 C C . SER A 1 90 ? -0.031 -3.682 -7.086 1.00 82.12 90 SER A C 1
ATOM 750 O O . SER A 1 90 ? 0.442 -4.221 -6.087 1.00 82.12 90 SER A O 1
ATOM 752 N N . LEU A 1 91 ? 0.674 -3.464 -8.194 1.00 83.56 91 LEU A N 1
ATOM 753 C CA . LEU A 1 91 ? 2.082 -3.810 -8.342 1.00 83.56 91 LEU A CA 1
ATOM 754 C C . LEU A 1 91 ? 2.945 -2.557 -8.189 1.00 83.56 91 LEU A C 1
ATOM 756 O O . LEU A 1 91 ? 2.670 -1.545 -8.827 1.00 83.56 91 LEU A O 1
ATOM 760 N N . HIS A 1 92 ? 4.002 -2.663 -7.389 1.00 80.62 92 HIS A N 1
ATOM 761 C CA . HIS A 1 92 ? 4.908 -1.572 -7.026 1.00 80.62 92 HIS A CA 1
ATOM 762 C C . HIS A 1 92 ? 6.364 -1.989 -7.247 1.00 80.62 92 HIS A C 1
ATOM 764 O O . HIS A 1 92 ? 6.694 -3.171 -7.112 1.00 80.62 92 HIS A O 1
ATOM 770 N N . LEU A 1 93 ? 7.246 -1.041 -7.574 1.00 79.06 93 LEU A N 1
ATOM 771 C CA . LEU A 1 93 ? 8.643 -1.329 -7.916 1.00 79.06 93 LEU A CA 1
ATOM 772 C C . LEU A 1 93 ? 9.443 -1.840 -6.720 1.00 79.06 93 LEU A C 1
ATOM 774 O O . LEU A 1 93 ? 10.242 -2.762 -6.844 1.00 79.06 93 LEU A O 1
ATOM 778 N N . THR A 1 94 ? 9.285 -1.208 -5.566 1.00 74.75 94 THR A N 1
ATOM 779 C CA . THR A 1 94 ? 10.080 -1.529 -4.380 1.00 74.75 94 THR A CA 1
ATOM 780 C C . THR A 1 94 ? 9.388 -2.566 -3.524 1.00 74.75 94 THR A C 1
ATOM 782 O O . THR A 1 94 ? 10.055 -3.444 -2.988 1.00 74.75 94 THR A O 1
ATOM 785 N N . THR A 1 95 ? 8.062 -2.497 -3.404 1.00 72.94 95 THR A N 1
ATOM 786 C CA . THR A 1 95 ? 7.297 -3.352 -2.492 1.00 72.94 95 THR A CA 1
ATOM 787 C C . THR A 1 95 ? 6.664 -4.576 -3.152 1.00 72.94 95 THR A C 1
ATOM 789 O O . THR A 1 95 ? 6.163 -5.447 -2.439 1.00 72.94 95 THR A O 1
ATOM 792 N N . GLY A 1 96 ? 6.736 -4.691 -4.480 1.00 77.50 96 GLY A N 1
ATOM 793 C CA . GLY A 1 96 ? 6.141 -5.792 -5.231 1.00 77.50 96 GLY A CA 1
ATOM 794 C C . GLY A 1 96 ? 4.615 -5.740 -5.219 1.00 77.50 96 GLY A C 1
ATOM 795 O O . GLY A 1 96 ? 4.015 -4.664 -5.245 1.00 77.50 96 GLY A O 1
ATOM 796 N N . MET A 1 97 ? 3.976 -6.909 -5.204 1.00 80.50 97 MET A N 1
ATOM 797 C CA . MET A 1 97 ? 2.519 -6.993 -5.155 1.00 80.50 97 MET A CA 1
ATOM 798 C C . MET A 1 97 ? 1.995 -6.606 -3.772 1.00 80.50 97 MET A C 1
ATOM 800 O O . MET A 1 97 ? 2.411 -7.153 -2.751 1.00 80.50 97 MET A O 1
ATOM 804 N N . CYS A 1 98 ? 1.078 -5.648 -3.751 1.00 81.81 98 CYS A N 1
ATOM 805 C CA . CYS A 1 98 ? 0.420 -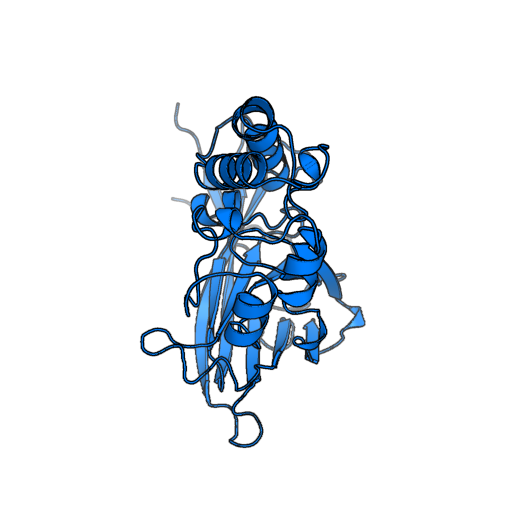5.141 -2.557 1.00 81.81 98 CYS A CA 1
ATOM 806 C C . CYS A 1 98 ? -1.084 -5.376 -2.671 1.00 81.81 98 CYS A C 1
ATOM 808 O O . CYS A 1 98 ? -1.663 -5.223 -3.751 1.00 81.81 98 CYS A O 1
ATOM 810 N N . HIS A 1 99 ? -1.719 -5.706 -1.549 1.00 84.56 99 HIS A N 1
ATOM 811 C CA . HIS A 1 99 ? -3.147 -6.002 -1.504 1.00 84.56 99 HIS A CA 1
ATOM 812 C C . HIS A 1 99 ? -3.873 -5.063 -0.545 1.00 84.56 99 HIS A C 1
ATOM 814 O O . HIS A 1 99 ? -3.618 -5.066 0.659 1.00 84.56 99 HIS A O 1
ATOM 820 N N . THR A 1 100 ? -4.804 -4.285 -1.081 1.00 86.69 100 THR A N 1
ATOM 821 C CA . THR A 1 100 ? -5.653 -3.353 -0.349 1.00 86.69 100 THR A CA 1
ATOM 822 C C . THR A 1 100 ? -6.956 -4.024 0.071 1.00 86.69 100 THR A C 1
ATOM 824 O O . THR A 1 100 ? -7.806 -4.321 -0.765 1.00 86.69 100 THR A O 1
ATOM 827 N N . ILE A 1 101 ? -7.169 -4.208 1.368 1.00 87.88 101 ILE A N 1
ATOM 828 C CA . ILE A 1 101 ? -8.463 -4.564 1.948 1.00 87.88 101 ILE A CA 1
ATOM 829 C C . ILE A 1 101 ? -9.255 -3.271 2.159 1.00 87.88 101 ILE A C 1
ATOM 831 O O . ILE A 1 101 ? -8.902 -2.449 3.004 1.00 87.88 101 ILE A O 1
ATOM 835 N N . ARG A 1 102 ? -10.356 -3.071 1.437 1.00 85.38 102 ARG A N 1
ATOM 836 C CA . ARG A 1 102 ? -11.248 -1.912 1.617 1.00 85.38 102 ARG A CA 1
ATOM 837 C C . ARG A 1 102 ? -12.564 -2.366 2.250 1.00 85.38 102 ARG A C 1
ATOM 839 O O . ARG A 1 102 ? -13.020 -3.471 1.971 1.00 85.38 102 ARG A O 1
ATOM 846 N N . PRO A 1 103 ? -13.199 -1.561 3.110 1.00 84.50 103 PRO A N 1
ATOM 847 C CA . PRO A 1 103 ? -14.488 -1.897 3.682 1.00 84.50 103 PRO A CA 1
ATOM 848 C C . PRO A 1 103 ? -15.600 -1.585 2.696 1.00 84.50 103 PRO A C 1
ATOM 850 O O . PRO A 1 103 ? -15.608 -0.533 2.059 1.00 84.50 103 PRO A O 1
ATOM 853 N N . LYS A 1 104 ? -16.614 -2.440 2.694 1.00 84.75 104 LYS A N 1
ATOM 854 C CA . LYS A 1 104 ? -17.910 -2.177 2.062 1.00 84.75 104 LYS A CA 1
ATOM 855 C C . LYS A 1 104 ? -18.944 -1.621 3.041 1.00 84.75 104 LYS A C 1
ATOM 857 O O . LYS A 1 104 ? -20.017 -1.202 2.628 1.00 84.75 104 LYS A O 1
ATOM 862 N N . THR A 1 105 ? -18.628 -1.626 4.335 1.00 80.88 105 THR A N 1
ATOM 863 C CA . THR A 1 105 ? -19.501 -1.151 5.413 1.00 80.88 105 THR A CA 1
ATOM 864 C C . THR A 1 105 ? -18.706 -0.379 6.458 1.00 80.88 105 THR A C 1
ATOM 866 O O . THR A 1 105 ? -17.503 -0.580 6.625 1.00 80.88 105 THR A O 1
ATOM 869 N N . GLU A 1 106 ? -19.386 0.487 7.200 1.00 79.56 106 GLU A N 1
ATOM 870 C CA . GLU A 1 106 ? -18.804 1.151 8.362 1.00 79.56 106 GLU A CA 1
ATOM 871 C C . GLU A 1 106 ? -18.571 0.157 9.516 1.00 79.56 106 GLU A C 1
ATOM 873 O O . GLU A 1 106 ? -19.227 -0.888 9.632 1.00 79.56 106 GLU A O 1
ATOM 878 N N . VAL A 1 107 ? -17.617 0.491 10.385 1.00 76.00 107 VAL A N 1
ATOM 879 C CA . VAL A 1 107 ? -17.390 -0.233 11.641 1.00 76.00 107 VAL A CA 1
ATOM 880 C C . VAL A 1 107 ? -18.481 0.096 12.652 1.00 76.00 107 VAL A C 1
ATOM 882 O O . VAL A 1 107 ? -18.869 1.252 12.813 1.00 76.00 107 VAL A O 1
ATOM 885 N N . SER A 1 108 ? -18.961 -0.917 13.370 1.00 72.88 108 SER A N 1
ATOM 886 C CA . SER A 1 108 ? -20.108 -0.753 14.271 1.00 72.88 108 SER A CA 1
ATOM 887 C C . SER A 1 108 ? -19.758 -0.129 15.627 1.00 72.88 108 SER A C 1
ATOM 889 O O . SER A 1 108 ? -20.613 0.501 16.249 1.00 72.88 108 SER A O 1
ATOM 891 N N . ALA A 1 109 ? -18.517 -0.281 16.105 1.00 81.06 109 ALA A N 1
ATOM 892 C CA . ALA A 1 109 ? -18.070 0.273 17.383 1.00 81.06 109 ALA A CA 1
ATOM 893 C C . ALA A 1 109 ? -16.537 0.364 17.507 1.00 81.06 109 ALA A C 1
ATOM 895 O O . ALA A 1 109 ? -15.782 -0.253 16.761 1.00 81.06 109 ALA A O 1
ATOM 896 N N . VAL A 1 110 ? -16.086 1.119 18.512 1.00 84.75 110 VAL A N 1
ATOM 897 C CA . VAL A 1 110 ? -14.685 1.193 18.956 1.00 84.75 110 VAL A CA 1
ATOM 898 C C . VAL A 1 110 ? -14.401 -0.019 19.842 1.00 84.75 110 VAL A C 1
ATOM 900 O O . VAL A 1 110 ? -14.689 -0.000 21.037 1.00 84.75 110 VAL A O 1
ATOM 903 N N . ALA A 1 111 ? -13.920 -1.105 19.245 1.00 84.81 111 ALA A N 1
ATOM 904 C CA . ALA A 1 111 ? -13.489 -2.312 19.943 1.00 84.81 111 ALA A CA 1
ATOM 905 C C . ALA A 1 111 ? -12.735 -3.242 18.983 1.00 84.81 111 ALA A C 1
ATOM 907 O O . ALA A 1 111 ? -12.825 -3.101 17.764 1.00 84.81 111 ALA A O 1
ATOM 908 N N . LYS A 1 112 ? -12.062 -4.255 19.540 1.00 87.44 112 LYS A N 1
ATOM 909 C CA . LYS A 1 112 ? -11.330 -5.275 18.776 1.00 87.44 112 LYS A CA 1
ATOM 910 C C . LYS A 1 112 ? -12.208 -6.044 17.779 1.00 87.44 112 LYS A C 1
ATOM 912 O O . LYS A 1 112 ? -11.835 -6.163 16.621 1.00 87.44 112 LYS A O 1
ATOM 917 N N . ASN A 1 113 ? -13.370 -6.545 18.210 1.00 87.38 113 ASN A N 1
ATOM 918 C CA . ASN A 1 113 ? -14.227 -7.399 17.369 1.00 87.38 113 ASN A CA 1
ATOM 919 C C . ASN A 1 113 ? -14.835 -6.675 16.147 1.00 87.38 113 ASN A C 1
ATOM 921 O O . ASN A 1 113 ? -14.847 -7.268 15.072 1.00 87.38 113 ASN A O 1
ATOM 925 N N . PRO A 1 114 ? -15.311 -5.420 16.264 1.00 85.62 114 PRO A N 1
ATOM 926 C CA . PRO A 1 114 ? -15.720 -4.613 15.112 1.00 85.62 114 PRO A CA 1
ATOM 927 C C . PRO A 1 114 ? -14.601 -4.286 14.111 1.00 85.62 114 PRO A C 1
ATOM 929 O O . PRO A 1 114 ? -14.890 -3.827 13.012 1.00 85.62 114 PRO A O 1
ATOM 932 N N . GLY A 1 115 ? -13.332 -4.463 14.489 1.00 86.50 115 GLY A N 1
ATOM 933 C CA . GLY A 1 115 ? -12.185 -4.149 13.643 1.00 86.50 115 GLY A CA 1
ATOM 934 C C . GLY A 1 115 ? -11.874 -5.208 12.587 1.00 86.50 115 GLY A C 1
ATOM 935 O O . GLY A 1 115 ? -12.642 -6.139 12.334 1.00 86.50 115 GLY A O 1
ATOM 936 N N . TYR A 1 116 ? -10.704 -5.049 11.981 1.00 88.38 116 TYR A N 1
ATOM 937 C CA . TYR A 1 116 ? -10.135 -5.984 11.027 1.00 88.38 116 TYR A CA 1
ATOM 938 C C . TYR A 1 116 ? -9.422 -7.120 11.736 1.00 88.38 116 TYR A C 1
ATOM 940 O O . TYR A 1 116 ? -8.712 -6.919 12.727 1.00 88.38 116 TYR A O 1
ATOM 948 N N . ARG A 1 117 ? -9.542 -8.306 11.151 1.00 90.69 117 ARG A N 1
ATOM 949 C CA . ARG A 1 117 ? -8.672 -9.438 11.445 1.00 90.69 117 ARG A CA 1
ATOM 950 C C . ARG A 1 117 ? -8.103 -9.962 10.143 1.00 90.69 117 ARG A C 1
ATOM 952 O O . ARG A 1 117 ? -8.857 -10.213 9.210 1.00 90.69 117 ARG A O 1
ATOM 959 N N . ILE A 1 118 ? -6.790 -10.132 10.108 1.00 89.94 118 ILE A N 1
ATOM 960 C CA . ILE A 1 118 ? -6.038 -10.561 8.933 1.00 89.94 118 ILE A CA 1
ATOM 961 C C . ILE A 1 118 ? -5.131 -11.712 9.363 1.00 89.94 118 ILE A C 1
ATOM 963 O O . ILE A 1 118 ? -4.427 -11.602 10.367 1.00 89.94 118 ILE A O 1
ATOM 967 N N . TYR A 1 119 ? -5.146 -12.808 8.617 1.00 90.56 119 TYR A N 1
ATOM 968 C CA . TYR A 1 119 ? -4.273 -13.959 8.806 1.00 90.56 119 TYR A CA 1
ATOM 969 C C . TYR A 1 119 ? -3.436 -14.175 7.549 1.00 90.56 119 TYR A C 1
ATOM 971 O O . TYR A 1 119 ? -3.972 -14.273 6.444 1.00 90.56 119 TYR A O 1
ATOM 979 N N . LEU A 1 120 ? -2.124 -14.239 7.746 1.00 86.69 120 LEU A N 1
ATOM 980 C CA . LEU A 1 120 ? -1.125 -14.223 6.687 1.00 86.69 120 LEU A CA 1
ATOM 981 C C . LEU A 1 120 ? -0.212 -15.437 6.830 1.00 86.69 120 LEU A C 1
ATOM 983 O O . LEU A 1 120 ? 0.296 -15.704 7.923 1.00 86.69 120 LEU A O 1
ATOM 987 N N . LEU A 1 121 ? 0.025 -16.151 5.736 1.00 84.44 121 LEU A N 1
ATOM 988 C CA . LEU A 1 121 ? 1.009 -17.230 5.671 1.00 84.44 121 LEU A CA 1
ATOM 989 C C . LEU A 1 121 ? 2.380 -16.697 5.269 1.00 84.44 121 LEU A C 1
ATOM 991 O O . LEU A 1 121 ? 2.501 -15.659 4.625 1.00 84.44 121 LEU A O 1
ATOM 995 N N . HIS A 1 122 ? 3.416 -17.436 5.647 1.00 78.00 122 HIS A N 1
ATOM 996 C CA . HIS A 1 122 ? 4.784 -17.231 5.191 1.00 78.00 122 HIS A CA 1
ATOM 997 C C . HIS A 1 122 ? 5.332 -18.545 4.657 1.00 78.00 122 HIS A C 1
ATOM 999 O O . HIS A 1 122 ? 5.096 -19.606 5.243 1.00 78.00 122 HIS A O 1
ATOM 1005 N N . ASP A 1 123 ? 6.108 -18.479 3.582 1.00 69.88 123 ASP A N 1
ATOM 1006 C CA . ASP A 1 123 ? 6.962 -19.599 3.211 1.00 69.88 123 ASP A CA 1
ATOM 1007 C C . ASP A 1 123 ? 8.205 -19.668 4.113 1.00 69.88 123 ASP A C 1
ATOM 1009 O O . ASP A 1 123 ? 8.688 -18.678 4.666 1.00 69.88 123 ASP A O 1
ATOM 1013 N N . LEU A 1 124 ? 8.706 -20.889 4.284 1.00 55.97 124 LEU A N 1
ATOM 1014 C CA . LEU A 1 124 ? 9.869 -21.209 5.111 1.00 55.97 124 LEU A CA 1
ATOM 1015 C C . LEU A 1 124 ? 11.208 -20.847 4.463 1.00 55.97 124 LEU A C 1
ATOM 1017 O O . LEU A 1 124 ? 12.199 -20.710 5.178 1.00 55.97 124 LEU A O 1
ATOM 1021 N N . TYR A 1 125 ? 11.263 -20.724 3.134 1.00 52.84 125 TYR A N 1
ATOM 1022 C CA . TYR A 1 125 ? 12.525 -20.533 2.415 1.00 52.84 125 TYR A CA 1
ATOM 1023 C C . TYR A 1 125 ? 13.114 -19.134 2.640 1.00 52.84 125 TYR A C 1
ATOM 1025 O O . TYR A 1 125 ? 14.333 -18.969 2.588 1.00 52.84 125 TYR A O 1
ATOM 1033 N N . ALA A 1 126 ? 12.277 -18.152 2.979 1.00 48.84 126 ALA A N 1
ATOM 1034 C CA . ALA A 1 126 ? 12.699 -16.788 3.281 1.00 48.84 126 ALA A CA 1
ATOM 1035 C C . ALA A 1 126 ? 13.242 -16.567 4.712 1.00 48.84 126 ALA A C 1
ATOM 1037 O O . ALA A 1 126 ? 13.790 -15.497 4.982 1.00 48.84 126 ALA A O 1
ATOM 1038 N N . TYR A 1 127 ? 13.089 -17.520 5.644 1.00 47.84 127 TYR A N 1
ATOM 1039 C CA . TYR A 1 127 ? 13.365 -17.277 7.071 1.00 47.84 127 TYR A CA 1
ATOM 1040 C C . TYR A 1 127 ? 14.863 -17.329 7.423 1.00 47.84 127 TYR A C 1
ATOM 1042 O O . TYR A 1 127 ? 15.366 -16.440 8.106 1.00 47.84 127 TYR A O 1
ATOM 1050 N N . ASP A 1 128 ? 15.605 -18.313 6.903 1.00 47.06 128 ASP A N 1
ATOM 1051 C CA . ASP A 1 128 ? 17.016 -18.536 7.279 1.00 47.06 128 ASP A CA 1
ATOM 1052 C C . ASP A 1 128 ? 18.009 -17.557 6.621 1.00 47.06 128 ASP A C 1
ATOM 1054 O O . ASP A 1 128 ? 19.174 -17.472 7.023 1.00 47.06 128 ASP A O 1
ATOM 1058 N N . GLN A 1 129 ? 17.576 -16.800 5.607 1.00 48.12 129 GLN A N 1
ATOM 1059 C CA . GLN A 1 129 ? 18.446 -15.879 4.863 1.00 48.12 129 GLN A CA 1
ATOM 1060 C C . GLN A 1 129 ? 18.441 -14.443 5.407 1.00 48.12 129 GLN A C 1
ATOM 1062 O O . GLN A 1 129 ? 19.339 -13.663 5.090 1.00 48.12 129 GLN A O 1
ATOM 1067 N N . LEU A 1 130 ? 17.487 -14.091 6.271 1.00 52.81 130 LEU A N 1
ATOM 1068 C CA . LEU A 1 130 ? 17.357 -12.755 6.854 1.00 52.81 130 LEU A CA 1
ATOM 1069 C C . LEU A 1 130 ? 18.165 -12.657 8.159 1.00 52.81 130 LEU A C 1
ATOM 1071 O O . LEU A 1 130 ? 17.607 -12.526 9.242 1.00 52.81 130 LEU A O 1
ATOM 1075 N N . ARG A 1 131 ? 19.501 -12.733 8.069 1.00 50.53 131 ARG A N 1
ATOM 1076 C CA . ARG A 1 131 ? 20.387 -12.736 9.256 1.00 50.53 131 ARG A CA 1
ATOM 1077 C C . ARG A 1 131 ? 20.292 -11.468 10.123 1.00 50.53 131 ARG A C 1
ATOM 1079 O O . ARG A 1 131 ? 20.565 -11.556 11.313 1.00 50.53 131 ARG A O 1
ATOM 1086 N N . ASP A 1 132 ? 19.841 -10.343 9.553 1.00 51.88 132 ASP A N 1
ATOM 1087 C CA . ASP A 1 132 ? 19.845 -9.027 10.217 1.00 51.88 132 ASP A CA 1
ATOM 1088 C C . ASP A 1 132 ? 18.467 -8.330 10.295 1.00 51.88 132 ASP A C 1
ATOM 1090 O O . ASP A 1 132 ? 18.381 -7.186 10.746 1.00 51.88 132 ASP A O 1
ATOM 1094 N N . LYS A 1 133 ? 17.370 -8.964 9.844 1.00 61.44 133 LYS A N 1
ATOM 1095 C CA . LYS A 1 133 ? 16.020 -8.358 9.864 1.00 61.44 133 LYS A CA 1
ATOM 1096 C C . LYS A 1 133 ? 14.949 -9.356 10.295 1.00 61.44 133 LYS A C 1
ATOM 1098 O O . LYS A 1 133 ? 14.874 -10.457 9.765 1.00 61.44 133 LYS A O 1
ATOM 1103 N N . GLU A 1 134 ? 14.078 -8.929 11.210 1.00 73.88 134 GLU A N 1
ATOM 1104 C CA . GLU A 1 134 ? 12.888 -9.691 11.604 1.00 73.88 134 GLU A CA 1
ATOM 1105 C C . GLU A 1 134 ? 11.986 -9.894 10.374 1.00 73.88 134 GLU A C 1
ATOM 1107 O O . GLU A 1 134 ? 11.650 -8.944 9.661 1.00 73.88 134 GLU A O 1
ATOM 1112 N N . ALA A 1 135 ? 11.617 -11.142 10.095 1.00 76.31 135 ALA A N 1
ATOM 1113 C CA . ALA A 1 135 ? 10.736 -11.478 8.987 1.00 76.31 135 ALA A CA 1
ATOM 1114 C C . ALA A 1 135 ? 9.274 -11.197 9.370 1.00 76.31 135 ALA A C 1
ATOM 1116 O O . ALA A 1 135 ? 8.827 -11.541 10.462 1.00 76.31 135 ALA A O 1
ATOM 1117 N N . GLY A 1 136 ? 8.507 -10.581 8.470 1.00 79.81 136 GLY A N 1
ATOM 1118 C CA . GLY A 1 136 ? 7.120 -10.199 8.745 1.00 79.81 136 GLY A CA 1
ATOM 1119 C C . GLY A 1 136 ? 6.481 -9.448 7.586 1.00 79.81 136 GLY A C 1
ATOM 1120 O O . GLY A 1 136 ? 7.087 -9.350 6.521 1.00 79.81 136 GLY A O 1
ATOM 1121 N N . TRP A 1 137 ? 5.271 -8.943 7.794 1.00 81.62 137 TRP A N 1
ATOM 1122 C CA . TRP A 1 137 ? 4.517 -8.121 6.843 1.00 81.62 137 TRP A CA 1
ATOM 1123 C C . TRP A 1 137 ? 4.494 -6.666 7.299 1.00 81.62 137 TRP A C 1
ATOM 1125 O O . TRP A 1 137 ? 4.416 -6.398 8.499 1.00 81.62 137 TRP A O 1
ATOM 1135 N N . TYR A 1 138 ? 4.510 -5.723 6.359 1.00 84.00 138 TYR A N 1
ATOM 1136 C CA . TYR A 1 138 ? 4.151 -4.341 6.658 1.00 84.00 138 TYR A CA 1
ATOM 1137 C C . TYR A 1 138 ? 2.691 -4.113 6.282 1.00 84.00 138 TYR A C 1
ATOM 1139 O O . TYR A 1 138 ? 2.257 -4.475 5.194 1.00 84.00 138 TYR A O 1
ATOM 1147 N N . ILE A 1 139 ? 1.929 -3.518 7.192 1.00 86.19 139 ILE A N 1
ATOM 1148 C CA . ILE A 1 139 ? 0.552 -3.098 6.946 1.00 86.19 139 ILE A CA 1
ATOM 1149 C C . ILE A 1 139 ? 0.514 -1.580 7.002 1.00 86.19 139 ILE A C 1
ATOM 1151 O O . ILE A 1 139 ? 0.980 -0.975 7.975 1.00 86.19 139 ILE A O 1
ATOM 1155 N N . TYR A 1 140 ? -0.045 -0.981 5.961 1.00 87.06 140 TYR A N 1
ATOM 1156 C CA . TYR A 1 140 ? -0.222 0.452 5.830 1.00 87.06 140 TYR A CA 1
ATOM 1157 C C . TYR A 1 140 ? -1.698 0.803 5.985 1.00 87.06 140 TYR A C 1
ATOM 1159 O O . TYR A 1 140 ? -2.587 0.114 5.488 1.00 87.06 140 TYR A O 1
ATOM 1167 N N . VAL A 1 141 ? -1.953 1.873 6.729 1.00 86.38 141 VAL A N 1
ATOM 1168 C CA . VAL A 1 141 ? -3.298 2.350 7.050 1.00 86.38 141 VAL A CA 1
ATOM 1169 C C . VAL A 1 141 ? -3.482 3.731 6.458 1.00 86.38 141 VAL A C 1
ATOM 1171 O O . VAL A 1 141 ? -2.718 4.645 6.791 1.00 86.38 141 VAL A O 1
ATOM 1174 N N . HIS A 1 142 ? -4.512 3.898 5.636 1.00 85.50 142 HIS A N 1
ATOM 1175 C CA . HIS A 1 142 ? -4.807 5.159 4.968 1.00 85.50 142 HIS A CA 1
ATOM 1176 C C . HIS A 1 142 ? -6.321 5.372 4.788 1.00 85.50 142 HIS A C 1
ATOM 1178 O O . HIS A 1 142 ? -7.152 4.519 5.098 1.00 85.50 142 HIS A O 1
ATOM 1184 N N . GLU A 1 143 ? -6.702 6.566 4.333 1.00 84.88 143 GLU A N 1
ATOM 1185 C CA . GLU A 1 143 ? -8.102 6.913 4.069 1.00 84.88 143 GLU A CA 1
ATOM 1186 C C . GLU A 1 143 ? -8.604 6.210 2.790 1.00 84.88 143 GLU A C 1
ATOM 1188 O O . GLU A 1 143 ? -7.864 6.146 1.813 1.00 84.88 143 GLU A O 1
ATOM 1193 N N . VAL A 1 144 ? -9.869 5.752 2.748 1.00 82.56 144 VAL A N 1
ATOM 1194 C CA . VAL A 1 144 ? -10.448 4.983 1.606 1.00 82.56 144 VAL A CA 1
ATOM 1195 C C . VAL A 1 144 ? -10.316 5.670 0.260 1.00 82.56 144 VAL A C 1
ATOM 1197 O O . VAL A 1 144 ? -10.181 5.010 -0.774 1.00 82.56 144 VAL A O 1
ATOM 1200 N N . LYS A 1 145 ? -10.434 6.995 0.253 1.00 82.25 145 LYS A N 1
ATOM 1201 C CA . LYS A 1 145 ? -10.358 7.766 -0.986 1.00 82.25 145 LYS A CA 1
ATOM 1202 C C . LYS A 1 145 ? -8.931 7.871 -1.516 1.00 82.25 145 LYS A C 1
ATOM 1204 O O . LYS A 1 145 ? -8.765 8.051 -2.716 1.00 82.25 145 LYS A O 1
ATOM 1209 N N . GLU A 1 146 ? -7.930 7.761 -0.643 1.00 81.56 146 GLU A N 1
ATOM 1210 C CA . GLU A 1 146 ? -6.521 7.793 -1.023 1.00 81.56 146 GLU A CA 1
ATOM 1211 C C . GLU A 1 146 ? -6.117 6.426 -1.576 1.00 81.56 146 GLU A C 1
ATOM 1213 O O . GLU A 1 146 ? -6.596 5.385 -1.127 1.00 81.56 146 GLU A O 1
ATOM 1218 N N . LYS A 1 147 ? -5.244 6.430 -2.579 1.00 81.69 147 LYS A N 1
ATOM 1219 C CA . LYS A 1 147 ? -4.678 5.209 -3.150 1.00 81.69 147 LYS A CA 1
ATOM 1220 C C . LYS A 1 147 ? -3.335 4.960 -2.490 1.00 81.69 147 LYS A C 1
ATOM 1222 O O . LYS A 1 147 ? -2.639 5.901 -2.097 1.00 81.69 147 LYS A O 1
ATOM 1227 N N . PHE A 1 148 ? -2.966 3.693 -2.389 1.00 79.94 148 PHE A N 1
ATOM 1228 C CA . PHE A 1 148 ? -1.606 3.360 -2.028 1.00 79.94 148 PHE A CA 1
ATOM 1229 C C . PHE A 1 148 ? -0.658 3.749 -3.158 1.00 79.94 148 PHE A C 1
ATOM 1231 O O . PHE A 1 148 ? -0.850 3.349 -4.304 1.00 79.94 148 PHE A O 1
ATOM 1238 N N . SER A 1 149 ? 0.374 4.509 -2.813 1.00 76.94 149 SER A N 1
ATOM 1239 C CA . SER A 1 149 ? 1.507 4.784 -3.684 1.00 76.94 149 SER A CA 1
ATOM 1240 C C . SER A 1 149 ? 2.770 4.618 -2.856 1.00 76.94 149 SER A C 1
ATOM 1242 O O . SER A 1 149 ? 2.948 5.303 -1.840 1.00 76.94 149 SER A O 1
ATOM 1244 N N . GLU A 1 150 ? 3.650 3.710 -3.282 1.00 71.44 150 GLU A N 1
ATOM 1245 C CA . GLU A 1 150 ? 4.920 3.452 -2.601 1.00 71.44 150 GLU A CA 1
ATOM 1246 C C . GLU A 1 150 ? 5.762 4.734 -2.474 1.00 71.44 150 GLU A C 1
ATOM 1248 O O . GLU A 1 150 ? 6.364 4.985 -1.432 1.00 71.44 150 GLU A O 1
ATOM 1253 N N . ASN A 1 151 ? 5.721 5.612 -3.479 1.00 68.06 151 ASN A N 1
ATOM 1254 C CA . ASN A 1 151 ? 6.604 6.771 -3.545 1.00 68.06 151 ASN A CA 1
ATOM 1255 C C . ASN A 1 151 ? 5.979 8.061 -2.987 1.00 68.06 151 ASN A C 1
ATOM 1257 O O . ASN A 1 151 ? 6.703 8.964 -2.581 1.00 68.06 151 ASN A O 1
ATOM 1261 N N . ILE A 1 152 ? 4.650 8.177 -2.903 1.00 67.75 152 ILE A N 1
ATOM 1262 C CA . ILE A 1 152 ? 4.011 9.331 -2.241 1.00 67.75 152 ILE A CA 1
ATOM 1263 C C . ILE A 1 152 ? 3.802 9.066 -0.757 1.00 67.75 152 ILE A C 1
ATOM 1265 O O . ILE A 1 152 ? 4.073 9.920 0.100 1.00 67.75 152 ILE A O 1
ATOM 1269 N N . ASN A 1 153 ? 3.310 7.881 -0.413 1.00 64.56 153 ASN A N 1
ATOM 1270 C CA . ASN A 1 153 ? 2.781 7.664 0.923 1.00 64.56 153 ASN A CA 1
ATOM 1271 C C . ASN A 1 153 ? 3.915 7.442 1.937 1.00 64.56 153 ASN A C 1
ATOM 1273 O O . ASN A 1 153 ? 3.773 7.811 3.104 1.00 64.56 153 ASN A O 1
ATOM 1277 N N . ILE A 1 154 ? 5.064 6.901 1.509 1.00 61.31 154 ILE A N 1
ATOM 1278 C CA . ILE A 1 154 ? 6.241 6.716 2.376 1.00 61.31 154 ILE A CA 1
ATOM 1279 C C . ILE A 1 154 ? 6.831 8.065 2.811 1.00 61.31 154 ILE A C 1
ATOM 1281 O O . ILE A 1 154 ? 7.171 8.225 3.983 1.00 61.31 154 ILE A O 1
ATOM 1285 N N . TYR A 1 155 ? 6.902 9.051 1.913 1.00 61.62 155 TYR A N 1
ATOM 1286 C CA . TYR A 1 155 ? 7.523 10.349 2.206 1.00 61.62 155 TYR A CA 1
ATOM 1287 C C . TYR A 1 155 ? 6.554 11.370 2.804 1.00 61.62 155 TYR A C 1
ATOM 1289 O O . TYR A 1 155 ? 6.972 12.261 3.540 1.00 61.62 155 TYR A O 1
ATOM 1297 N N . SER A 1 156 ? 5.255 11.254 2.519 1.00 66.31 156 SER A N 1
ATOM 1298 C CA . SER A 1 156 ? 4.263 12.233 2.976 1.00 66.31 156 SER A CA 1
ATOM 1299 C C . SER A 1 156 ? 3.827 12.061 4.436 1.00 66.31 156 SER A C 1
ATOM 1301 O O . SER A 1 156 ? 3.175 12.955 4.976 1.00 66.31 156 SER A O 1
ATOM 1303 N N . GLY A 1 157 ? 4.140 10.927 5.076 1.00 68.00 157 GLY A N 1
ATOM 1304 C CA . GLY A 1 157 ? 3.729 10.630 6.455 1.00 68.00 157 GLY A CA 1
ATOM 1305 C C . GLY A 1 157 ? 2.211 10.504 6.650 1.00 68.00 157 GLY A C 1
ATOM 1306 O O . GLY A 1 157 ? 1.739 10.476 7.782 1.00 68.00 157 GLY A O 1
ATOM 1307 N N . ARG A 1 158 ? 1.433 10.441 5.560 1.00 72.62 158 ARG A N 1
ATOM 1308 C CA . ARG A 1 158 ? -0.043 10.411 5.584 1.00 72.62 158 ARG A CA 1
ATOM 1309 C C . ARG A 1 158 ? -0.626 9.029 5.879 1.00 72.62 158 ARG A C 1
ATOM 1311 O O . ARG A 1 158 ? -1.834 8.906 6.048 1.00 72.62 158 ARG A O 1
ATOM 1318 N N . GLN A 1 159 ? 0.226 8.012 5.942 1.00 76.12 159 GLN A N 1
ATOM 1319 C CA . GLN A 1 159 ? -0.146 6.641 6.256 1.00 76.12 159 GLN A CA 1
ATOM 1320 C C . GLN A 1 159 ? 0.488 6.207 7.572 1.00 76.12 159 GLN A C 1
ATOM 1322 O O . GLN A 1 159 ? 1.657 6.496 7.843 1.00 76.12 159 GLN A O 1
ATOM 1327 N N . ALA A 1 160 ? -0.272 5.467 8.371 1.00 81.56 160 ALA A N 1
ATOM 1328 C CA . ALA A 1 160 ? 0.308 4.755 9.496 1.00 81.56 160 ALA A CA 1
ATOM 1329 C C . ALA A 1 160 ? 0.903 3.437 8.999 1.00 81.56 160 ALA A C 1
ATOM 1331 O O . ALA A 1 160 ? 0.386 2.835 8.060 1.00 81.56 160 ALA A O 1
ATOM 1332 N N . LYS A 1 161 ? 1.982 2.982 9.633 1.00 83.38 161 LYS A N 1
ATOM 1333 C CA . LYS A 1 161 ? 2.668 1.740 9.275 1.00 83.38 161 LYS A CA 1
ATOM 1334 C C . LYS A 1 161 ? 2.799 0.854 10.502 1.00 83.38 161 LYS A C 1
ATOM 1336 O O . LYS A 1 161 ? 3.277 1.305 11.542 1.00 83.38 161 LYS A O 1
ATOM 1341 N N . VAL A 1 162 ? 2.453 -0.416 10.347 1.00 85.56 162 VAL A N 1
ATOM 1342 C CA . VAL A 1 162 ? 2.637 -1.459 11.359 1.00 85.56 162 VAL A CA 1
ATOM 1343 C C . VAL A 1 162 ? 3.448 -2.596 10.768 1.00 85.56 162 VAL A C 1
ATOM 1345 O O . VAL A 1 162 ? 3.260 -2.967 9.616 1.00 85.56 162 VAL A O 1
ATOM 1348 N N . PHE A 1 163 ? 4.347 -3.156 11.567 1.00 86.19 163 PHE A N 1
ATOM 1349 C CA . PHE A 1 163 ? 5.042 -4.389 11.236 1.00 86.19 163 PHE A CA 1
ATOM 1350 C C . PHE A 1 163 ? 4.406 -5.566 11.983 1.00 86.19 163 PHE A C 1
ATOM 1352 O O . PHE A 1 163 ? 4.159 -5.469 13.187 1.00 86.19 163 PHE A O 1
ATOM 1359 N N . VAL A 1 164 ? 4.141 -6.658 11.268 1.00 86.44 164 VAL A N 1
ATOM 1360 C CA . VAL A 1 164 ? 3.530 -7.885 11.790 1.00 86.44 164 VAL A CA 1
ATOM 1361 C C . VAL A 1 164 ? 4.513 -9.047 11.596 1.00 86.44 164 VAL A C 1
ATOM 1363 O O . VAL A 1 164 ? 4.619 -9.578 10.487 1.00 86.44 164 VAL A O 1
ATOM 1366 N N . PRO A 1 165 ? 5.251 -9.436 12.646 1.00 86.75 165 PRO A N 1
ATOM 1367 C CA . PRO A 1 165 ? 6.262 -10.486 12.579 1.00 86.75 165 PRO A CA 1
ATOM 1368 C C . PRO A 1 165 ? 5.681 -11.863 12.272 1.00 86.75 165 PRO A C 1
ATOM 1370 O O . PRO A 1 165 ? 4.543 -12.175 12.643 1.00 86.75 165 PRO A O 1
ATOM 1373 N N . VAL A 1 166 ? 6.487 -12.712 11.634 1.00 85.75 166 VAL A N 1
ATOM 1374 C CA . VAL A 1 166 ? 6.199 -14.145 11.481 1.00 85.75 166 VAL A CA 1
ATOM 1375 C C . VAL A 1 166 ? 6.078 -14.782 12.861 1.00 85.75 166 VAL A C 1
ATOM 1377 O O . VAL A 1 166 ? 6.862 -14.498 13.760 1.00 85.75 166 VAL A O 1
ATOM 1380 N N . GLY A 1 167 ? 5.114 -15.682 13.020 1.00 88.81 167 GLY A N 1
ATOM 1381 C CA . GLY A 1 167 ? 4.944 -16.440 14.251 1.00 88.81 167 GLY A CA 1
ATOM 1382 C C . GLY A 1 167 ? 4.291 -15.638 15.367 1.00 88.81 167 GLY A C 1
ATOM 1383 O O . GLY A 1 167 ? 4.297 -16.103 16.502 1.00 88.81 167 GLY A O 1
ATOM 1384 N N . GLU A 1 168 ? 3.693 -14.483 15.072 1.00 92.31 168 GLU A N 1
ATOM 1385 C CA . GLU A 1 168 ? 3.018 -13.657 16.066 1.00 92.31 168 GLU A CA 1
ATOM 1386 C C . GLU A 1 168 ? 1.619 -13.202 15.646 1.00 92.31 168 GLU A C 1
ATOM 1388 O O . GLU A 1 168 ? 1.314 -12.976 14.473 1.00 92.31 168 GLU A O 1
ATOM 1393 N N . GLN A 1 169 ? 0.780 -13.023 16.661 1.00 95.06 169 GLN A N 1
ATOM 1394 C CA . GLN A 1 169 ? -0.440 -12.242 16.624 1.00 95.06 169 GLN A CA 1
ATOM 1395 C C . GLN A 1 169 ? -0.156 -10.838 17.171 1.00 95.06 169 GLN A C 1
ATOM 1397 O O . GLN A 1 169 ? 0.283 -10.685 18.314 1.00 95.06 169 GLN A O 1
ATOM 1402 N N . VAL A 1 170 ? -0.467 -9.810 16.387 1.00 94.69 170 VAL A N 1
ATOM 1403 C CA . VAL A 1 170 ? -0.291 -8.400 16.742 1.00 94.69 170 VAL A CA 1
ATOM 1404 C C . VAL A 1 170 ? -1.650 -7.720 16.850 1.00 94.69 170 VAL A C 1
ATOM 1406 O O . VAL A 1 170 ? -2.467 -7.779 15.934 1.00 94.69 170 VAL A O 1
ATOM 1409 N N . GLU A 1 171 ? -1.895 -7.061 17.976 1.00 95.81 171 GLU A N 1
ATOM 1410 C CA . GLU A 1 171 ? -3.075 -6.235 18.217 1.00 95.81 171 GLU A CA 1
ATOM 1411 C C . GLU A 1 171 ? -2.700 -4.760 18.094 1.00 95.81 171 GLU A C 1
ATOM 1413 O O . GLU A 1 171 ? -1.778 -4.280 18.758 1.00 95.81 171 GLU A O 1
ATOM 1418 N N . VAL A 1 172 ? -3.424 -4.047 17.240 1.00 93.69 172 VAL A N 1
ATOM 1419 C CA . VAL A 1 172 ? -3.167 -2.666 16.849 1.00 93.69 172 VAL A CA 1
ATOM 1420 C C . VAL A 1 172 ? -4.408 -1.837 17.134 1.00 93.69 172 VAL A C 1
ATOM 1422 O O . VAL A 1 172 ? -5.474 -2.067 16.564 1.00 93.69 172 VAL A O 1
ATOM 1425 N N . SER A 1 173 ? -4.238 -0.831 17.982 1.00 94.12 173 SER A N 1
ATOM 1426 C CA . SER A 1 173 ? -5.229 0.212 18.203 1.00 94.12 173 SER A CA 1
ATOM 1427 C C . SER A 1 173 ? -4.963 1.389 17.278 1.00 94.12 173 SER A C 1
ATOM 1429 O O . SER A 1 173 ? -3.814 1.796 17.087 1.00 94.12 173 SER A O 1
ATOM 1431 N N . LEU A 1 174 ? -6.035 1.962 16.747 1.00 90.06 174 LEU A N 1
ATOM 1432 C CA . LEU A 1 174 ? -5.998 3.124 15.877 1.00 90.06 174 LEU A CA 1
ATOM 1433 C C . LEU A 1 174 ? -6.621 4.335 16.540 1.00 90.06 174 LEU A C 1
ATOM 1435 O O . LEU A 1 174 ? -7.760 4.273 17.016 1.00 90.06 174 LEU A O 1
ATOM 1439 N N . ASP A 1 175 ? -5.897 5.440 16.451 1.00 87.75 175 ASP A N 1
ATOM 1440 C CA . ASP A 1 175 ? -6.433 6.768 16.685 1.00 87.75 175 ASP A CA 1
ATOM 1441 C C . ASP A 1 175 ? -6.668 7.476 15.359 1.00 87.75 175 ASP A C 1
ATOM 1443 O O . ASP A 1 175 ? -5.849 7.395 14.439 1.00 87.75 175 ASP A O 1
ATOM 1447 N N . VAL A 1 176 ? -7.802 8.169 15.270 1.00 84.56 176 VAL A N 1
ATOM 1448 C CA . VAL A 1 176 ? -8.233 8.859 14.054 1.00 84.56 176 VAL A CA 1
ATOM 1449 C C . VAL A 1 176 ? -8.180 10.359 14.287 1.00 84.56 176 VAL A C 1
ATOM 1451 O O . VAL A 1 176 ? -8.808 10.886 15.207 1.00 84.56 176 VAL A O 1
ATOM 1454 N N . TYR A 1 177 ? -7.472 11.059 13.413 1.00 84.81 177 TYR A N 1
ATOM 1455 C CA . TYR A 1 177 ? -7.381 12.511 13.407 1.00 84.81 177 TYR A CA 1
ATOM 1456 C C . TYR A 1 177 ? -8.009 13.036 12.129 1.00 84.81 177 TYR A C 1
ATOM 1458 O O . TYR A 1 177 ? -7.683 12.576 11.037 1.00 84.81 177 TYR A O 1
ATOM 1466 N N . GLN A 1 178 ? -8.900 14.011 12.256 1.00 86.12 178 GLN A N 1
ATOM 1467 C CA . GLN A 1 178 ? -9.490 14.686 11.113 1.00 86.12 178 GLN A CA 1
ATOM 1468 C C . GLN A 1 178 ? -8.901 16.083 10.986 1.00 86.12 178 GLN A C 1
ATOM 1470 O O . GLN A 1 178 ? -9.092 16.930 11.861 1.00 86.12 178 GLN A O 1
ATOM 1475 N N . PHE A 1 179 ? -8.246 16.336 9.863 1.00 85.06 179 PHE A N 1
ATOM 1476 C CA . PHE A 1 179 ? -7.696 17.636 9.521 1.00 85.06 179 PHE A CA 1
ATOM 1477 C C . PHE A 1 179 ? -8.661 18.376 8.607 1.00 85.06 179 PHE A C 1
ATOM 1479 O O . PHE A 1 179 ? -9.211 17.805 7.661 1.00 85.06 179 PHE A O 1
ATOM 1486 N N . ARG A 1 180 ? -8.866 19.661 8.903 1.00 87.38 180 ARG A N 1
ATOM 1487 C CA . ARG A 1 180 ? -9.619 20.576 8.046 1.00 87.38 180 ARG A CA 1
ATOM 1488 C C . ARG A 1 180 ? -8.728 21.726 7.594 1.00 87.38 180 ARG A C 1
ATOM 1490 O O . ARG A 1 180 ? -8.142 22.420 8.424 1.00 87.38 180 ARG A O 1
ATOM 1497 N N . LEU A 1 181 ? -8.664 21.920 6.283 1.00 85.75 181 LEU A N 1
ATOM 1498 C CA . LEU A 1 181 ? -8.059 23.072 5.624 1.00 85.75 181 LEU A CA 1
ATOM 1499 C C . LEU A 1 181 ? -9.178 23.986 5.122 1.00 85.75 181 LEU A C 1
ATOM 1501 O O . LEU A 1 181 ? -10.189 23.515 4.607 1.00 85.75 181 LEU A O 1
ATOM 1505 N N . ILE A 1 182 ? -9.008 25.294 5.315 1.00 81.94 182 ILE A N 1
ATOM 1506 C CA . ILE A 1 182 ? -10.053 26.293 5.036 1.00 81.94 182 ILE A CA 1
ATOM 1507 C C . ILE A 1 182 ? -9.869 26.923 3.645 1.00 81.94 182 ILE A C 1
ATOM 1509 O O . ILE A 1 182 ? -10.836 27.389 3.049 1.00 81.94 182 ILE A O 1
ATOM 1513 N N . GLN A 1 183 ? -8.644 26.939 3.110 1.00 83.50 183 GLN A N 1
ATOM 1514 C CA . GLN A 1 183 ? -8.302 27.591 1.842 1.00 83.50 183 GLN A CA 1
ATOM 1515 C C . GLN A 1 183 ? -7.314 26.748 1.028 1.00 83.50 183 GLN A C 1
ATOM 1517 O O . GLN A 1 183 ? -6.594 25.921 1.588 1.00 83.50 183 GLN A O 1
ATOM 1522 N N . ASN A 1 184 ? -7.272 26.992 -0.289 1.00 84.69 184 ASN A N 1
ATOM 1523 C CA . ASN A 1 184 ? -6.358 26.358 -1.251 1.00 84.69 184 ASN A CA 1
ATOM 1524 C C . ASN A 1 184 ? -6.376 24.823 -1.195 1.00 84.69 184 ASN A C 1
ATOM 1526 O O . ASN A 1 184 ? -5.338 24.159 -1.189 1.00 84.69 184 ASN A O 1
ATOM 1530 N N . CYS A 1 185 ? -7.584 24.267 -1.133 1.00 90.75 185 CYS A N 1
ATOM 1531 C CA . CYS A 1 185 ? -7.812 22.842 -0.999 1.00 90.75 185 CYS A CA 1
ATOM 1532 C C . CYS A 1 185 ? -8.976 22.374 -1.887 1.00 90.75 185 CYS A C 1
ATOM 1534 O O . CYS A 1 185 ? -9.838 23.163 -2.277 1.00 90.75 185 CYS A O 1
ATOM 1536 N N . SER A 1 186 ? -8.994 21.083 -2.209 1.00 91.38 186 SER A N 1
ATOM 1537 C CA . SER A 1 186 ? -10.076 20.435 -2.945 1.00 91.38 186 SER A CA 1
ATOM 1538 C C . SER A 1 186 ? -11.171 19.952 -1.992 1.00 91.38 186 SER A C 1
ATOM 1540 O O . SER A 1 186 ? -10.894 19.240 -1.023 1.00 91.38 186 SER A O 1
ATOM 1542 N N . ASN A 1 187 ? -12.420 20.329 -2.278 1.00 90.00 187 ASN A N 1
ATOM 1543 C CA . ASN A 1 187 ? -13.618 19.835 -1.584 1.00 90.00 187 ASN A CA 1
ATOM 1544 C C . ASN A 1 187 ? -14.265 18.632 -2.287 1.00 90.00 187 ASN A C 1
ATOM 1546 O O . ASN A 1 187 ? -15.287 18.134 -1.816 1.00 90.00 187 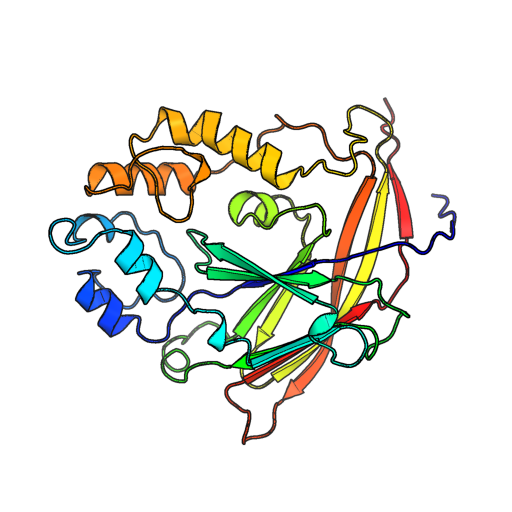ASN A O 1
ATOM 1550 N N . ASP A 1 188 ? -13.710 18.186 -3.413 1.00 90.25 188 ASP A N 1
ATOM 1551 C CA . ASP A 1 188 ? -14.244 17.046 -4.147 1.00 90.25 188 ASP A CA 1
ATOM 1552 C C . ASP A 1 188 ? -14.064 15.759 -3.312 1.00 90.25 188 ASP A C 1
ATOM 1554 O O . ASP A 1 188 ? -12.937 15.421 -2.939 1.00 90.25 188 ASP A O 1
ATOM 1558 N N . PRO A 1 189 ? -15.152 15.035 -2.980 1.00 83.38 189 PRO A N 1
ATOM 1559 C CA . PRO A 1 189 ? -15.078 13.811 -2.185 1.00 83.38 189 PRO A CA 1
ATOM 1560 C C . PRO A 1 189 ? -14.346 12.666 -2.898 1.00 83.38 189 PRO A C 1
ATOM 1562 O O . PRO A 1 189 ? -13.875 11.747 -2.229 1.00 83.38 189 PRO A O 1
ATOM 1565 N N . SER A 1 190 ? -14.243 12.716 -4.228 1.00 86.94 190 SER A N 1
ATOM 1566 C CA . SER A 1 190 ? -13.491 11.760 -5.046 1.00 86.94 190 SER A CA 1
ATOM 1567 C C . SER A 1 190 ? -12.025 12.153 -5.240 1.00 86.94 190 SER A C 1
ATOM 1569 O O . SER A 1 190 ? -11.256 11.397 -5.835 1.00 86.94 190 SER A O 1
ATOM 1571 N N . TYR A 1 191 ? -11.616 13.313 -4.714 1.00 90.06 191 TYR A N 1
ATOM 1572 C CA . TYR A 1 191 ? -10.251 13.790 -4.838 1.00 90.06 191 TYR A CA 1
ATOM 1573 C C . TYR A 1 191 ? -9.274 12.896 -4.072 1.00 90.06 191 TYR A C 1
ATOM 1575 O O . TYR A 1 191 ? -9.397 12.694 -2.860 1.00 90.06 191 TYR A O 1
ATOM 1583 N N . ASN A 1 192 ? -8.280 12.406 -4.804 1.00 88.25 192 ASN A N 1
ATOM 1584 C CA . ASN A 1 192 ? -7.207 11.560 -4.315 1.00 88.25 192 ASN A CA 1
ATOM 1585 C C . ASN A 1 192 ? -5.890 12.308 -4.499 1.00 88.25 192 ASN A C 1
ATOM 1587 O O . ASN A 1 192 ? -5.434 12.535 -5.627 1.00 88.25 192 ASN A O 1
ATOM 1591 N N . LEU A 1 193 ? -5.309 12.742 -3.384 1.00 87.12 193 LEU A N 1
ATOM 1592 C CA . LEU A 1 193 ? -4.101 13.547 -3.424 1.00 87.12 193 LEU A CA 1
ATOM 1593 C C . LEU A 1 193 ? -2.899 12.704 -3.860 1.00 87.12 193 LEU A C 1
ATOM 1595 O O . LEU A 1 193 ? -2.090 13.194 -4.646 1.00 87.12 193 LEU A O 1
ATOM 1599 N N . ALA A 1 194 ? -2.808 11.450 -3.408 1.00 84.56 194 ALA A N 1
ATOM 1600 C CA . ALA A 1 194 ? -1.729 10.546 -3.802 1.00 84.56 194 ALA A CA 1
ATOM 1601 C C . ALA A 1 194 ? -1.695 10.300 -5.319 1.00 84.56 194 ALA A C 1
ATOM 1603 O O . ALA A 1 194 ? -0.641 10.414 -5.935 1.00 84.56 194 ALA A O 1
ATOM 1604 N N . GLU A 1 195 ? -2.850 10.062 -5.940 1.00 87.94 195 GLU A N 1
ATOM 1605 C CA . GLU A 1 195 ? -2.975 9.868 -7.387 1.00 87.94 195 GLU A CA 1
ATOM 1606 C C . GLU A 1 195 ? -2.622 11.142 -8.167 1.00 87.94 195 GLU A C 1
ATOM 1608 O O . GLU A 1 195 ? -1.997 11.073 -9.226 1.00 87.94 195 GLU A O 1
ATOM 1613 N N . CYS A 1 196 ? -3.014 12.317 -7.663 1.00 89.50 196 CYS A N 1
ATOM 1614 C CA . CYS A 1 196 ? -2.644 13.588 -8.280 1.00 89.50 196 CYS A CA 1
ATOM 1615 C C . CYS A 1 196 ? -1.123 13.802 -8.239 1.00 89.50 196 CYS A C 1
ATOM 1617 O O . CYS A 1 196 ? -0.515 14.108 -9.268 1.00 89.50 196 CYS A O 1
ATOM 1619 N N . GLU A 1 197 ? -0.511 13.631 -7.062 1.00 87.75 197 GLU A N 1
ATOM 1620 C CA . GLU A 1 197 ? 0.929 13.830 -6.874 1.00 87.75 197 GLU A CA 1
ATOM 1621 C C . GLU A 1 197 ? 1.732 12.785 -7.685 1.00 87.75 197 GLU A C 1
ATOM 1623 O O . GLU A 1 197 ? 2.731 13.136 -8.312 1.00 87.75 197 GLU A O 1
ATOM 1628 N N . GLU A 1 198 ? 1.255 11.538 -7.782 1.00 86.69 198 GLU A N 1
ATOM 1629 C CA . GLU A 1 198 ? 1.840 10.496 -8.640 1.00 86.69 198 GLU A CA 1
ATOM 1630 C C . GLU A 1 198 ? 1.758 10.852 -10.132 1.00 86.69 198 GLU A C 1
ATOM 1632 O O . GLU A 1 198 ? 2.764 10.785 -10.835 1.00 86.69 198 GLU A O 1
ATOM 1637 N N . LYS A 1 199 ? 0.593 11.295 -10.628 1.00 89.19 199 LYS A N 1
ATOM 1638 C CA . LYS A 1 199 ? 0.419 11.750 -12.023 1.00 89.19 199 LYS A CA 1
ATOM 1639 C C . LYS A 1 199 ? 1.369 12.880 -12.384 1.00 89.19 199 LYS A C 1
ATOM 1641 O O . LYS A 1 199 ? 1.971 12.878 -13.456 1.00 89.19 199 LYS A O 1
ATOM 1646 N N . CYS A 1 200 ? 1.464 13.860 -11.500 1.00 88.62 200 CYS A N 1
ATOM 1647 C CA . CYS A 1 200 ? 2.336 15.005 -11.672 1.00 88.62 200 CYS A CA 1
ATOM 1648 C C . CYS A 1 200 ? 3.801 14.571 -11.764 1.00 88.62 200 CYS A C 1
ATOM 1650 O O . CYS A 1 200 ? 4.474 14.889 -12.742 1.00 88.62 200 CYS A O 1
ATOM 1652 N N . TRP A 1 201 ? 4.254 13.750 -10.817 1.00 86.19 201 TRP A N 1
ATOM 1653 C CA . TRP A 1 201 ? 5.604 13.203 -10.829 1.00 86.19 201 TRP A CA 1
ATOM 1654 C C . TRP A 1 201 ? 5.897 12.382 -12.094 1.00 86.19 201 TRP A C 1
ATOM 1656 O O . TRP A 1 201 ? 6.921 12.573 -12.750 1.00 86.19 201 TRP A O 1
ATOM 1666 N N . VAL A 1 202 ? 4.973 11.518 -12.508 1.00 88.88 202 VAL A N 1
ATOM 1667 C CA . VAL A 1 202 ? 5.121 10.733 -13.740 1.00 88.88 202 VAL A CA 1
ATOM 1668 C C . VAL A 1 202 ? 5.292 11.640 -14.959 1.00 88.88 202 VAL A C 1
ATOM 1670 O O . VAL A 1 202 ? 6.169 11.390 -15.788 1.00 88.88 202 VAL A O 1
ATOM 1673 N N . ASN A 1 203 ? 4.492 12.698 -15.068 1.00 89.25 203 ASN A N 1
ATOM 1674 C CA . ASN A 1 203 ? 4.519 13.603 -16.214 1.00 89.25 203 ASN A CA 1
ATOM 1675 C C . ASN A 1 203 ? 5.752 14.512 -16.236 1.00 89.25 203 ASN A C 1
ATOM 1677 O O . ASN A 1 203 ? 6.313 14.738 -17.308 1.00 89.25 203 ASN A O 1
ATOM 1681 N N . GLU A 1 204 ? 6.169 15.030 -15.084 1.00 87.19 204 GLU A N 1
ATOM 1682 C CA . GLU A 1 204 ? 7.255 16.010 -14.991 1.00 87.19 204 GLU A CA 1
ATOM 1683 C C . GLU A 1 204 ? 8.635 15.348 -14.911 1.00 87.19 204 GLU A C 1
ATOM 1685 O O . GLU A 1 204 ? 9.596 15.849 -15.498 1.00 87.19 204 GLU A O 1
ATOM 1690 N N . ASP A 1 205 ? 8.747 14.200 -14.237 1.00 85.25 205 ASP A N 1
ATOM 1691 C CA . ASP A 1 205 ? 10.044 13.616 -13.900 1.00 85.25 205 ASP A CA 1
ATOM 1692 C C . ASP A 1 205 ? 10.377 12.315 -14.615 1.00 85.25 205 ASP A C 1
ATOM 1694 O O . ASP A 1 205 ? 11.556 12.097 -14.911 1.00 85.25 205 ASP A O 1
ATOM 1698 N N . ILE A 1 206 ? 9.393 11.457 -14.884 1.00 89.50 206 ILE A N 1
ATOM 1699 C CA . ILE A 1 206 ? 9.649 10.130 -15.464 1.00 89.50 206 ILE A CA 1
ATOM 1700 C C . ILE A 1 206 ? 9.469 10.156 -16.972 1.00 89.50 206 ILE A C 1
ATOM 1702 O O . ILE A 1 206 ? 10.353 9.724 -17.716 1.00 89.50 206 ILE A O 1
ATOM 1706 N N . SER A 1 207 ? 8.335 10.674 -17.441 1.00 91.81 207 SER A N 1
ATOM 1707 C CA . SER A 1 207 ? 7.986 10.673 -18.858 1.00 91.81 207 SER A CA 1
ATOM 1708 C C . SER A 1 207 ? 9.018 11.376 -19.744 1.00 91.81 207 SER A C 1
ATOM 1710 O O . SER A 1 207 ? 9.352 10.816 -20.786 1.00 91.81 207 SER A O 1
ATOM 1712 N N . PRO A 1 208 ? 9.632 12.505 -19.354 1.00 91.56 208 PRO A N 1
ATOM 1713 C CA . PRO A 1 208 ? 10.651 13.138 -20.192 1.00 91.56 208 PRO A CA 1
ATOM 1714 C C . PRO A 1 208 ? 11.984 12.376 -20.251 1.00 91.56 208 PRO A C 1
ATOM 1716 O O . PRO A 1 208 ? 12.785 12.621 -21.148 1.00 91.56 208 PRO A O 1
ATOM 1719 N N . LYS A 1 209 ? 12.253 11.478 -19.291 1.00 90.81 209 LYS A N 1
ATOM 1720 C CA . LYS A 1 209 ? 13.563 10.821 -19.104 1.00 90.81 209 LYS A CA 1
ATOM 1721 C C . LYS A 1 209 ? 13.589 9.361 -19.564 1.00 90.81 209 LYS A C 1
ATOM 1723 O O . LYS A 1 209 ? 14.621 8.710 -19.468 1.00 90.81 209 LYS A O 1
ATOM 1728 N N . THR A 1 210 ? 12.457 8.833 -20.019 1.00 92.69 210 THR A N 1
ATOM 1729 C CA . THR A 1 210 ? 12.262 7.404 -20.298 1.00 92.69 210 THR A CA 1
ATOM 1730 C C . THR A 1 210 ? 11.491 7.230 -21.601 1.00 92.69 210 THR A C 1
ATOM 1732 O O . THR A 1 210 ? 10.680 8.080 -21.949 1.00 92.69 210 THR A O 1
ATOM 1735 N N . ASN A 1 211 ? 11.687 6.125 -22.320 1.00 94.06 211 ASN A N 1
ATOM 1736 C CA . ASN A 1 211 ? 10.917 5.810 -23.539 1.00 94.06 211 ASN A CA 1
ATOM 1737 C C . ASN A 1 211 ? 10.074 4.534 -23.412 1.00 94.06 211 ASN A C 1
ATOM 1739 O O . ASN A 1 211 ? 9.360 4.166 -24.340 1.00 94.06 211 ASN A O 1
ATOM 1743 N N . CYS A 1 212 ? 10.125 3.888 -22.254 1.00 94.50 212 CYS A N 1
ATOM 1744 C CA . CYS A 1 212 ? 9.408 2.662 -21.951 1.00 94.50 212 CYS A CA 1
ATOM 1745 C C . CYS A 1 212 ? 8.849 2.713 -20.525 1.00 94.50 212 CYS A C 1
ATOM 1747 O O . CYS A 1 212 ? 9.187 3.619 -19.763 1.00 94.50 212 CYS A O 1
ATOM 1749 N N . SER A 1 213 ? 7.984 1.760 -20.185 1.00 93.75 213 SER A N 1
ATOM 1750 C CA . SER A 1 213 ? 7.378 1.611 -18.864 1.00 93.75 213 SER A CA 1
ATOM 1751 C C . SER A 1 213 ? 7.666 0.249 -18.235 1.00 93.75 213 SER A C 1
ATOM 1753 O O . SER A 1 213 ? 8.117 -0.688 -18.893 1.00 93.75 213 SER A O 1
ATOM 1755 N N . GLY A 1 214 ? 7.376 0.144 -16.945 1.00 90.88 214 GLY A N 1
ATOM 1756 C CA . GLY A 1 214 ? 7.334 -1.099 -16.192 1.00 90.88 214 GLY A CA 1
ATOM 1757 C C . GLY A 1 214 ? 5.886 -1.502 -15.914 1.00 90.88 214 GLY A C 1
ATOM 1758 O O . GLY A 1 214 ? 5.006 -0.637 -15.903 1.00 90.88 214 GLY A O 1
ATOM 1759 N N . PRO A 1 215 ? 5.607 -2.788 -15.640 1.00 89.75 215 PRO A N 1
ATOM 1760 C CA . PRO A 1 215 ? 4.257 -3.232 -15.291 1.00 89.75 215 PRO A CA 1
ATOM 1761 C C . PRO A 1 215 ? 3.723 -2.589 -13.999 1.00 89.75 215 PRO A C 1
ATOM 1763 O O . PRO A 1 215 ? 2.513 -2.491 -13.827 1.00 89.75 215 PRO A O 1
ATOM 1766 N N . TRP A 1 216 ? 4.604 -2.106 -13.115 1.00 85.31 216 TRP A N 1
ATOM 1767 C CA . TRP A 1 216 ? 4.246 -1.362 -11.899 1.00 85.31 216 TRP A CA 1
ATOM 1768 C C . TRP A 1 216 ? 3.900 0.117 -12.156 1.00 85.31 216 TRP A C 1
ATOM 1770 O O . TRP A 1 216 ? 3.440 0.804 -11.253 1.00 85.31 216 TRP A O 1
ATOM 1780 N N . LEU A 1 217 ? 4.122 0.633 -13.373 1.00 88.69 217 LEU A N 1
ATOM 1781 C CA . LEU A 1 217 ? 3.860 2.032 -13.730 1.00 88.69 217 LEU A CA 1
ATOM 1782 C C . LEU A 1 217 ? 2.983 2.147 -14.993 1.00 88.69 217 LEU A C 1
ATOM 1784 O O . LEU A 1 217 ? 3.382 2.748 -15.997 1.00 88.69 217 LEU A O 1
ATOM 1788 N N . PRO A 1 218 ? 1.756 1.596 -14.986 1.00 86.56 218 PRO A N 1
ATOM 1789 C CA . PRO A 1 218 ? 0.898 1.580 -16.174 1.00 86.56 218 PRO A CA 1
ATOM 1790 C C . PRO A 1 218 ? 0.505 2.988 -16.654 1.00 86.56 218 PRO A C 1
ATOM 1792 O O . PRO A 1 218 ? 0.242 3.200 -17.836 1.00 86.56 218 PRO A O 1
ATOM 1795 N N . ILE A 1 219 ? 0.513 3.973 -15.754 1.00 87.62 219 ILE A N 1
ATOM 1796 C CA . ILE A 1 219 ? 0.100 5.352 -16.032 1.00 87.62 219 ILE A CA 1
ATOM 1797 C C . ILE A 1 219 ? 1.031 6.112 -16.986 1.00 87.62 219 ILE A C 1
ATOM 1799 O O . ILE A 1 219 ? 0.608 7.090 -17.597 1.00 87.62 219 ILE A O 1
ATOM 1803 N N . LEU A 1 220 ? 2.270 5.644 -17.172 1.00 89.94 220 LEU A N 1
ATOM 1804 C CA . LEU A 1 220 ? 3.221 6.254 -18.104 1.00 89.94 220 LEU A CA 1
ATOM 1805 C C . LEU A 1 220 ? 2.767 6.138 -19.573 1.00 89.94 220 LEU A C 1
ATOM 1807 O O . LEU A 1 220 ? 3.227 6.909 -20.411 1.00 89.94 220 LEU A O 1
ATOM 1811 N N . ASN A 1 221 ? 1.869 5.189 -19.880 1.00 89.56 221 ASN A N 1
ATOM 1812 C CA . ASN A 1 221 ? 1.324 4.929 -21.218 1.00 89.56 221 ASN A CA 1
ATOM 1813 C C . ASN A 1 221 ? 2.411 4.785 -22.306 1.00 89.56 221 ASN A C 1
ATOM 1815 O O . ASN A 1 221 ? 2.353 5.401 -23.371 1.00 89.56 221 ASN A O 1
ATOM 1819 N N . LYS A 1 222 ? 3.438 3.981 -22.010 1.00 93.75 222 LYS A N 1
ATOM 1820 C CA . LYS A 1 222 ? 4.565 3.656 -22.897 1.00 93.75 222 LYS A CA 1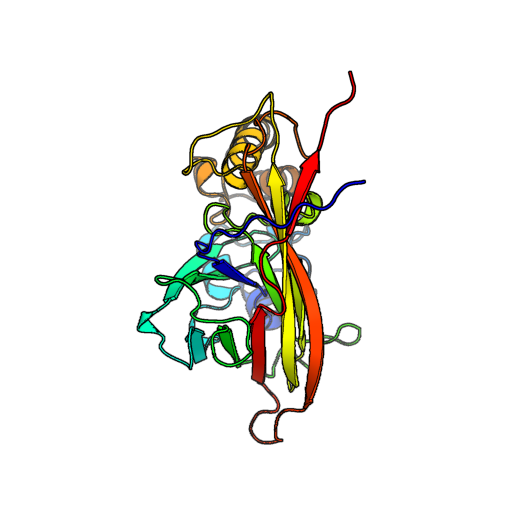
ATOM 1821 C C . LYS A 1 222 ? 4.713 2.140 -23.031 1.00 93.75 222 LYS A C 1
ATOM 1823 O O . LYS A 1 222 ? 4.273 1.424 -22.128 1.00 93.75 222 LYS A O 1
ATOM 1828 N N . PRO A 1 223 ? 5.330 1.637 -24.118 1.00 95.06 223 PRO A N 1
ATOM 1829 C CA . PRO A 1 223 ? 5.607 0.208 -24.251 1.00 95.06 223 PRO A CA 1
ATOM 1830 C C . PRO A 1 223 ? 6.463 -0.292 -23.086 1.00 95.06 223 PRO A C 1
ATOM 1832 O O . PRO A 1 223 ? 7.260 0.464 -22.531 1.00 95.06 223 PRO A O 1
ATOM 1835 N N . LEU A 1 224 ? 6.309 -1.564 -22.717 1.00 94.56 224 LEU A N 1
ATOM 1836 C CA . LEU A 1 224 ? 7.131 -2.173 -21.673 1.00 94.56 224 LEU A CA 1
ATOM 1837 C C . LEU A 1 224 ? 8.613 -2.146 -22.066 1.00 94.56 224 LEU A C 1
ATOM 1839 O O . LEU A 1 224 ? 8.950 -2.366 -23.230 1.00 94.56 224 LEU A O 1
ATOM 1843 N N . CYS A 1 225 ? 9.494 -1.877 -21.102 1.00 93.56 225 CYS A N 1
ATOM 1844 C CA . CYS A 1 225 ? 10.933 -1.900 -21.341 1.00 93.56 225 CYS A CA 1
ATOM 1845 C C . CYS A 1 225 ? 11.373 -3.300 -21.776 1.00 93.56 225 CYS A C 1
ATOM 1847 O O . CYS A 1 225 ? 11.101 -4.291 -21.101 1.00 93.56 225 CYS A O 1
ATOM 1849 N N . ASN A 1 226 ? 12.069 -3.362 -22.905 1.00 94.25 226 ASN A N 1
ATOM 1850 C CA . ASN A 1 226 ? 12.555 -4.590 -23.528 1.00 94.25 226 ASN A CA 1
ATOM 1851 C C . ASN A 1 226 ? 14.069 -4.553 -23.793 1.00 94.25 226 ASN A C 1
ATOM 1853 O O . ASN A 1 226 ? 14.592 -5.416 -24.486 1.00 94.25 226 ASN A O 1
ATOM 1857 N N . GLU A 1 227 ? 14.769 -3.554 -23.256 1.00 92.06 227 GLU A N 1
ATOM 1858 C CA . GLU A 1 227 ? 16.213 -3.409 -23.391 1.00 92.06 227 GLU A CA 1
ATOM 1859 C C . GLU A 1 227 ? 16.836 -2.890 -22.085 1.00 92.06 227 GLU A C 1
ATOM 1861 O O . GLU A 1 227 ? 16.189 -2.140 -21.338 1.00 92.06 227 GLU A O 1
ATOM 1866 N N . PRO A 1 228 ? 18.118 -3.214 -21.822 1.00 89.69 228 PRO A N 1
ATOM 1867 C CA . PRO A 1 228 ? 18.805 -2.807 -20.601 1.00 89.69 228 PRO A CA 1
ATOM 1868 C C . PRO A 1 228 ? 18.821 -1.297 -20.347 1.00 89.69 228 PRO A C 1
ATOM 1870 O O . PRO A 1 228 ? 18.612 -0.861 -19.218 1.00 89.69 228 PRO A O 1
ATOM 1873 N N . SER A 1 229 ? 19.094 -0.491 -21.378 1.00 90.19 229 SER A N 1
ATOM 1874 C CA . SER A 1 229 ? 19.203 0.971 -21.268 1.00 90.19 229 SER A CA 1
ATOM 1875 C C . SER A 1 229 ? 17.884 1.589 -20.813 1.00 90.19 229 SER A C 1
ATOM 1877 O O . SER A 1 229 ? 17.855 2.285 -19.800 1.00 90.19 229 SER A O 1
ATOM 1879 N N . GLY A 1 230 ? 16.786 1.250 -21.493 1.00 91.94 230 GLY A N 1
ATOM 1880 C CA . GLY A 1 230 ? 15.450 1.737 -21.160 1.00 91.94 230 GLY A CA 1
ATOM 1881 C C . GLY A 1 230 ? 15.020 1.350 -19.746 1.00 91.94 230 GLY A C 1
ATOM 1882 O O . GLY A 1 230 ? 14.501 2.190 -19.012 1.00 91.94 230 GLY A O 1
ATOM 1883 N N . MET A 1 231 ? 15.301 0.113 -19.327 1.00 89.81 231 MET A N 1
ATOM 1884 C CA . MET A 1 231 ? 14.975 -0.346 -17.977 1.00 89.81 231 MET A CA 1
ATOM 1885 C C . MET A 1 231 ? 15.790 0.378 -16.897 1.00 89.81 231 MET A C 1
ATOM 1887 O O . MET A 1 231 ? 15.252 0.776 -15.864 1.00 89.81 231 MET A O 1
ATOM 1891 N N . ILE A 1 232 ? 17.087 0.590 -17.132 1.00 87.94 232 ILE A N 1
ATOM 1892 C CA . ILE A 1 232 ? 17.961 1.334 -16.217 1.00 87.94 232 ILE A CA 1
ATOM 1893 C C . ILE A 1 232 ? 17.514 2.791 -16.094 1.00 87.94 232 ILE A C 1
ATOM 1895 O O . ILE A 1 232 ? 17.506 3.328 -14.983 1.00 87.94 232 ILE A O 1
ATOM 1899 N N . ASP A 1 233 ? 17.159 3.429 -17.206 1.00 90.19 233 ASP A N 1
ATOM 1900 C CA . ASP A 1 233 ? 16.692 4.814 -17.216 1.00 90.19 233 ASP A CA 1
ATOM 1901 C C . ASP A 1 233 ? 15.349 4.946 -16.492 1.00 90.19 233 ASP A C 1
ATOM 1903 O O . ASP A 1 233 ? 15.190 5.851 -15.669 1.00 90.19 233 ASP A O 1
ATOM 1907 N N . LEU A 1 234 ? 14.428 3.999 -16.708 1.00 90.31 234 LEU A N 1
ATOM 1908 C CA . LEU A 1 234 ? 13.161 3.929 -15.982 1.00 90.31 234 LEU A CA 1
ATOM 1909 C C . LEU A 1 234 ? 13.376 3.793 -14.476 1.00 90.31 234 LEU A C 1
ATOM 1911 O O . LEU A 1 234 ? 12.865 4.615 -13.720 1.00 90.31 234 LEU A O 1
ATOM 1915 N N . VAL A 1 235 ? 14.173 2.812 -14.047 1.00 86.69 235 VAL A N 1
ATOM 1916 C CA . VAL A 1 235 ? 14.484 2.579 -12.629 1.00 86.69 235 VAL A CA 1
ATOM 1917 C C . VAL A 1 235 ? 15.079 3.831 -11.978 1.00 86.69 235 VAL A C 1
ATOM 1919 O O . VAL A 1 235 ? 14.611 4.275 -10.928 1.00 86.69 235 VAL A O 1
ATOM 1922 N N . LYS A 1 236 ? 16.074 4.455 -12.619 1.00 85.12 236 LYS A N 1
ATOM 1923 C CA . LYS A 1 236 ? 16.705 5.678 -12.097 1.00 85.12 236 LYS A CA 1
ATOM 1924 C C . LYS A 1 236 ? 15.729 6.845 -12.006 1.00 85.12 236 LYS A C 1
ATOM 1926 O O . LYS A 1 236 ? 15.852 7.663 -11.094 1.00 85.12 236 LYS A O 1
ATOM 1931 N N . ALA A 1 237 ? 14.815 6.966 -12.966 1.00 86.12 237 ALA A N 1
ATOM 1932 C CA . ALA A 1 237 ? 13.789 7.998 -12.946 1.00 86.12 237 ALA A CA 1
ATOM 1933 C C . ALA A 1 237 ? 12.785 7.755 -11.809 1.00 86.12 237 ALA A C 1
ATOM 1935 O O . ALA A 1 237 ? 12.413 8.708 -11.128 1.00 86.12 237 ALA A O 1
ATOM 1936 N N . THR A 1 238 ? 12.419 6.494 -11.555 1.00 81.88 238 THR A N 1
ATOM 1937 C CA . THR A 1 238 ? 11.489 6.119 -10.482 1.00 81.88 238 THR A CA 1
ATOM 1938 C C . THR A 1 238 ? 12.074 6.270 -9.071 1.00 81.88 238 THR A C 1
ATOM 1940 O O . THR A 1 238 ? 11.361 6.665 -8.159 1.00 81.88 238 THR A O 1
ATOM 1943 N N . GLU A 1 239 ? 13.373 6.026 -8.868 1.00 76.56 239 GLU A N 1
ATOM 1944 C CA . GLU A 1 239 ? 14.008 6.140 -7.540 1.00 76.56 239 GLU A CA 1
ATOM 1945 C C . GLU A 1 239 ? 14.210 7.588 -7.065 1.00 76.56 239 GLU A C 1
ATOM 1947 O O . GLU A 1 239 ? 14.343 7.849 -5.871 1.00 76.56 239 GLU A O 1
ATOM 1952 N N . ARG A 1 240 ? 14.279 8.552 -7.988 1.00 69.06 240 ARG A N 1
ATOM 1953 C CA . ARG A 1 240 ? 14.608 9.956 -7.683 1.00 69.06 240 ARG A CA 1
ATOM 1954 C C . ARG A 1 240 ? 13.376 10.802 -7.379 1.00 69.06 240 ARG A C 1
ATOM 1956 O O . ARG A 1 240 ? 13.328 11.973 -7.752 1.00 69.06 240 ARG A O 1
ATOM 1963 N N . MET A 1 241 ? 12.372 10.219 -6.738 1.00 67.19 241 MET A N 1
ATOM 1964 C CA . MET A 1 241 ? 11.139 10.936 -6.464 1.00 67.19 241 MET A CA 1
ATOM 1965 C C . MET A 1 241 ? 11.330 12.026 -5.403 1.00 67.19 241 MET A C 1
ATOM 1967 O O . MET A 1 241 ? 11.765 11.762 -4.282 1.00 67.19 241 MET A O 1
ATOM 1971 N N . CYS A 1 242 ? 10.935 13.249 -5.754 1.00 63.31 242 CYS A N 1
ATOM 1972 C CA . CYS A 1 242 ? 10.805 14.371 -4.834 1.00 63.31 242 CYS A CA 1
ATOM 1973 C C . CYS A 1 242 ? 9.333 14.804 -4.790 1.00 63.31 242 CYS A C 1
ATOM 1975 O O . CYS A 1 242 ? 8.744 15.008 -5.850 1.00 63.31 242 CYS A O 1
ATOM 1977 N N . PRO A 1 243 ? 8.724 14.982 -3.604 1.00 61.25 243 PRO A N 1
ATOM 1978 C CA . PRO A 1 243 ? 7.365 15.503 -3.513 1.00 61.25 243 PRO A CA 1
ATOM 1979 C C . PRO A 1 243 ? 7.282 16.903 -4.136 1.00 61.25 243 PRO A C 1
ATOM 1981 O O . PRO A 1 243 ? 7.904 17.845 -3.639 1.00 61.25 243 PRO A O 1
ATOM 1984 N N . THR A 1 244 ? 6.504 17.055 -5.205 1.00 65.44 244 THR A N 1
ATOM 1985 C CA . THR A 1 244 ? 6.201 18.348 -5.826 1.00 65.44 244 THR A CA 1
ATOM 1986 C C . THR A 1 244 ? 4.849 18.871 -5.330 1.00 65.44 244 THR A C 1
ATOM 1988 O O . THR A 1 244 ? 3.873 18.137 -5.187 1.00 65.44 244 THR A O 1
ATOM 1991 N N . ASN A 1 245 ? 4.764 20.174 -5.045 1.00 72.56 245 ASN A N 1
ATOM 1992 C CA . ASN A 1 245 ? 3.525 20.833 -4.602 1.00 72.56 245 ASN A CA 1
ATOM 1993 C C . ASN A 1 245 ? 2.625 21.224 -5.792 1.00 72.56 245 ASN A C 1
ATOM 1995 O O . ASN A 1 245 ? 2.151 22.354 -5.877 1.00 72.56 245 ASN A O 1
ATOM 1999 N N . CYS A 1 246 ? 2.399 20.306 -6.727 1.00 85.19 246 CYS A N 1
ATOM 2000 C CA . CYS A 1 246 ? 1.579 20.542 -7.922 1.00 85.19 246 CYS A CA 1
ATOM 2001 C C . CYS A 1 246 ? 0.082 20.260 -7.712 1.00 85.19 246 CYS A C 1
ATOM 2003 O O . CYS A 1 246 ? -0.733 20.557 -8.583 1.00 85.19 246 CYS A O 1
ATOM 2005 N N . CYS A 1 247 ? -0.292 19.707 -6.557 1.00 88.75 247 CYS A N 1
ATOM 2006 C CA . CYS A 1 247 ? -1.650 19.264 -6.264 1.00 88.75 247 CYS A CA 1
ATOM 2007 C C . CYS A 1 247 ? -2.242 20.006 -5.054 1.00 88.75 247 CYS A C 1
ATOM 2009 O O . CYS A 1 247 ? -1.584 20.084 -4.008 1.00 88.75 247 CYS A O 1
ATOM 2011 N N . PRO A 1 248 ? -3.478 20.542 -5.151 1.00 90.50 248 PRO A N 1
ATOM 2012 C CA . PRO A 1 248 ? -4.153 21.136 -4.001 1.00 90.50 248 PRO A CA 1
ATOM 2013 C C . PRO A 1 248 ? -4.403 20.070 -2.930 1.00 90.50 248 PRO A C 1
ATOM 2015 O O . PRO A 1 248 ? -4.766 18.944 -3.237 1.00 90.50 248 PRO A O 1
ATOM 2018 N N . LYS A 1 249 ? -4.247 20.401 -1.647 1.00 88.81 249 LYS A N 1
ATOM 2019 C CA . LYS A 1 249 ? -4.524 19.433 -0.570 1.00 88.81 249 LYS A CA 1
ATOM 2020 C C . LYS A 1 249 ? -6.028 19.161 -0.447 1.00 88.81 249 LYS A C 1
ATOM 2022 O O . LYS A 1 249 ? -6.838 19.989 -0.843 1.00 88.81 249 LYS A O 1
ATOM 2027 N N . SER A 1 250 ? -6.429 18.041 0.148 1.00 89.38 250 SER A N 1
ATOM 2028 C CA . SER A 1 250 ? -7.843 17.780 0.469 1.00 89.38 250 SER A CA 1
ATOM 2029 C C . SER A 1 250 ? -8.319 18.707 1.594 1.00 89.38 250 SER A C 1
ATOM 2031 O O . SER A 1 250 ? -7.655 18.806 2.625 1.00 89.38 250 SER A O 1
ATOM 2033 N N . CYS A 1 251 ? -9.474 19.367 1.445 1.00 90.25 251 CYS A N 1
ATOM 2034 C CA . CYS A 1 251 ? -10.009 20.261 2.486 1.00 90.25 251 CYS A CA 1
ATOM 2035 C C . CYS A 1 251 ? -10.378 19.515 3.769 1.00 90.25 251 CYS A C 1
ATOM 2037 O O . CYS A 1 251 ? -10.335 20.075 4.863 1.00 90.25 251 CYS A O 1
ATOM 2039 N N . LYS A 1 252 ? -10.725 18.236 3.634 1.00 88.00 252 LYS A N 1
ATOM 2040 C CA . LYS A 1 252 ? -10.937 17.304 4.733 1.00 88.00 252 LYS A CA 1
ATOM 2041 C C . LYS A 1 252 ? -10.076 16.075 4.479 1.00 88.00 252 LYS A C 1
ATOM 2043 O O . LYS A 1 252 ? -10.202 15.453 3.422 1.00 88.00 252 LYS A O 1
ATOM 2048 N N . SER A 1 253 ? -9.234 15.714 5.432 1.00 85.19 253 SER A N 1
ATOM 2049 C CA . SER A 1 253 ? -8.449 14.480 5.377 1.00 85.19 253 SER A CA 1
ATOM 2050 C C . SER A 1 253 ? -8.449 13.779 6.723 1.00 85.19 253 SER A C 1
ATOM 2052 O O . SER A 1 253 ? -8.537 14.416 7.779 1.00 85.19 253 SER A O 1
ATOM 2054 N N . LEU A 1 254 ? -8.380 12.454 6.675 1.00 83.94 254 LEU A N 1
ATOM 2055 C CA . LEU A 1 254 ? -8.175 11.622 7.849 1.00 83.94 254 LEU A CA 1
ATOM 2056 C C . LEU A 1 254 ? -6.718 11.170 7.893 1.00 83.94 254 LEU A C 1
ATOM 2058 O O . LEU A 1 254 ? -6.145 10.775 6.881 1.00 83.94 254 LEU A O 1
ATOM 2062 N N . GLN A 1 255 ? -6.123 11.218 9.079 1.00 83.81 255 GLN A N 1
ATOM 2063 C CA . GLN A 1 255 ? -4.866 10.537 9.356 1.00 83.81 255 GLN A CA 1
ATOM 2064 C C . GLN A 1 255 ? -5.056 9.570 10.506 1.00 83.81 255 GLN A C 1
ATOM 2066 O O . GLN A 1 255 ? -5.839 9.804 11.433 1.00 83.81 255 GLN A O 1
ATOM 2071 N N . TYR A 1 256 ? -4.288 8.495 10.444 1.00 84.62 256 TYR A N 1
ATOM 2072 C CA . TYR A 1 256 ? -4.333 7.425 11.417 1.00 84.62 256 TYR A CA 1
ATOM 2073 C C . TYR A 1 256 ? -3.029 7.403 12.186 1.00 84.62 256 TYR A C 1
ATOM 2075 O O . TYR A 1 256 ? -1.952 7.628 11.634 1.00 84.62 256 TYR A O 1
ATOM 2083 N N . LYS A 1 257 ? -3.129 7.089 13.470 1.00 88.31 257 LYS A N 1
ATOM 2084 C CA . LYS A 1 257 ? -1.982 6.716 14.282 1.00 88.31 257 LYS A CA 1
ATOM 2085 C C . LYS A 1 257 ? -2.198 5.304 14.784 1.00 88.31 257 LYS A C 1
ATOM 2087 O O . LYS A 1 257 ? -3.218 5.002 15.393 1.00 88.31 257 LYS A O 1
ATOM 2092 N N . THR A 1 258 ? -1.223 4.449 14.523 1.00 88.50 258 THR A N 1
ATOM 2093 C CA . THR A 1 258 ? -1.230 3.054 14.955 1.00 88.50 258 THR A CA 1
ATOM 2094 C C . THR A 1 258 ? -0.428 2.897 16.235 1.00 88.50 258 THR A C 1
ATOM 2096 O O . THR A 1 258 ? 0.712 3.358 16.313 1.00 88.50 258 THR A O 1
ATOM 2099 N N . SER A 1 259 ? -0.991 2.184 17.204 1.00 92.81 259 SER A N 1
ATOM 2100 C CA . SER A 1 259 ? -0.310 1.784 18.434 1.00 92.81 259 SER A CA 1
ATOM 2101 C C . SER A 1 259 ? -0.399 0.270 18.583 1.00 92.81 259 SER A C 1
ATOM 2103 O O . SER A 1 259 ? -1.498 -0.280 18.641 1.00 92.81 259 SER A O 1
ATOM 2105 N N . VAL A 1 260 ? 0.747 -0.413 18.650 1.00 95.12 260 VAL A N 1
ATOM 2106 C CA . VAL A 1 260 ? 0.781 -1.848 18.968 1.00 95.12 260 VAL A CA 1
ATOM 2107 C C . VAL A 1 260 ? 0.439 -2.012 20.446 1.00 95.12 260 VAL A C 1
ATOM 2109 O O . VAL A 1 260 ? 1.193 -1.581 21.314 1.00 95.12 260 VAL A O 1
ATOM 2112 N N . VAL A 1 261 ? -0.716 -2.609 20.724 1.00 95.62 261 VAL A N 1
ATOM 2113 C CA . VAL A 1 261 ? -1.237 -2.820 22.081 1.00 95.62 261 VAL A CA 1
ATOM 2114 C C . VAL A 1 261 ? -0.692 -4.111 22.671 1.00 95.62 261 VAL A C 1
ATOM 2116 O O . VAL A 1 261 ? -0.365 -4.171 23.855 1.00 95.62 261 VAL A O 1
ATOM 2119 N N . LYS A 1 262 ? -0.607 -5.162 21.852 1.00 96.12 262 LYS A N 1
ATOM 2120 C CA . LYS A 1 262 ? -0.199 -6.490 22.304 1.00 96.12 262 LYS A CA 1
ATOM 2121 C C . LYS A 1 262 ? 0.459 -7.270 21.174 1.00 96.12 262 LYS A C 1
ATOM 2123 O O . LYS A 1 262 ? -0.015 -7.244 20.044 1.00 96.12 262 LYS A O 1
ATOM 2128 N N . ARG A 1 263 ? 1.516 -8.006 21.511 1.00 95.88 263 ARG A N 1
ATOM 2129 C CA . ARG A 1 263 ? 2.124 -9.049 20.676 1.00 95.88 263 ARG A CA 1
ATOM 2130 C C . ARG A 1 263 ? 1.977 -10.376 21.411 1.00 95.88 263 ARG A C 1
ATOM 2132 O O . ARG A 1 263 ? 2.130 -10.429 22.631 1.00 95.88 263 ARG A O 1
ATOM 2139 N N . THR A 1 264 ? 1.574 -11.431 20.722 1.00 96.44 264 THR A N 1
ATOM 2140 C CA . THR A 1 264 ? 1.398 -12.767 21.306 1.00 96.44 264 THR A CA 1
ATOM 2141 C C . THR A 1 264 ? 1.971 -13.799 20.346 1.00 96.44 264 THR A C 1
ATOM 2143 O O . THR A 1 264 ? 1.551 -13.813 19.194 1.00 96.44 264 THR A O 1
ATOM 2146 N N . PRO A 1 265 ? 2.896 -14.668 20.781 1.00 94.56 265 PRO A N 1
ATOM 2147 C CA . PRO A 1 265 ? 3.400 -15.733 19.927 1.00 94.56 265 PRO A CA 1
ATOM 2148 C C . PRO A 1 265 ? 2.272 -16.646 19.443 1.00 94.56 265 PRO A C 1
ATOM 2150 O O . PRO A 1 265 ? 1.379 -17.024 20.208 1.00 94.56 265 PRO A O 1
ATOM 2153 N N . ASN A 1 266 ? 2.328 -17.025 18.173 1.00 90.25 266 ASN A N 1
ATOM 2154 C CA . ASN A 1 266 ? 1.438 -18.016 17.602 1.00 90.25 266 ASN A CA 1
ATOM 2155 C C . ASN A 1 266 ? 1.769 -19.409 18.163 1.00 90.25 266 ASN A C 1
ATOM 2157 O O . ASN A 1 266 ? 2.927 -19.704 18.472 1.00 90.25 266 ASN A O 1
ATOM 2161 N N . PRO A 1 267 ? 0.769 -20.303 18.270 1.00 88.25 267 PRO A N 1
ATOM 2162 C CA . PRO A 1 267 ? 1.011 -21.700 18.611 1.00 88.25 267 PRO A CA 1
ATOM 2163 C C . PRO A 1 267 ? 2.020 -22.342 17.654 1.00 88.25 267 PRO A C 1
ATOM 2165 O O . PRO A 1 267 ? 2.095 -21.962 16.486 1.00 88.25 267 PRO A O 1
ATOM 2168 N N . VAL A 1 268 ? 2.735 -23.374 18.111 1.00 81.50 268 VAL A N 1
ATOM 2169 C CA . VAL A 1 268 ? 3.776 -24.072 17.327 1.00 81.50 268 VAL A CA 1
ATOM 2170 C C . VAL A 1 268 ? 3.266 -24.532 15.955 1.00 81.50 268 VAL A C 1
ATOM 2172 O O . VAL A 1 268 ? 3.978 -24.428 14.958 1.00 81.50 268 VAL A O 1
ATOM 2175 N N . GLN A 1 269 ? 2.009 -24.973 15.880 1.00 83.94 269 GLN A N 1
ATOM 2176 C CA . GLN A 1 269 ? 1.343 -25.410 14.647 1.00 83.94 269 GLN A CA 1
ATOM 2177 C C . GLN A 1 269 ? 1.163 -24.275 13.622 1.00 83.94 269 GLN A C 1
ATOM 2179 O O . GLN A 1 269 ? 0.987 -24.534 12.438 1.00 83.94 269 GLN A O 1
ATOM 2184 N N . ARG A 1 270 ? 1.209 -23.018 14.074 1.00 83.62 270 ARG A N 1
ATOM 2185 C CA . ARG A 1 270 ? 1.002 -21.786 13.299 1.00 83.62 270 ARG A CA 1
ATOM 2186 C C . ARG A 1 270 ? 2.243 -20.881 13.307 1.00 83.62 270 ARG A C 1
ATOM 2188 O O . ARG A 1 270 ? 2.140 -19.684 13.043 1.00 83.62 270 ARG A O 1
ATOM 2195 N N . LYS A 1 271 ? 3.431 -21.443 13.566 1.00 83.38 271 LYS A N 1
ATOM 2196 C CA . LYS A 1 271 ? 4.697 -20.690 13.676 1.00 83.38 271 LYS A CA 1
ATOM 2197 C C . LYS A 1 271 ? 5.103 -19.930 12.403 1.00 83.38 271 LYS A C 1
ATOM 2199 O O . LYS A 1 271 ? 5.893 -19.006 12.487 1.00 83.38 271 LYS A O 1
ATOM 2204 N N . LEU A 1 272 ? 4.560 -20.310 11.244 1.00 84.94 272 LEU A N 1
ATOM 2205 C CA . LEU A 1 272 ? 4.827 -19.696 9.930 1.00 84.94 272 LEU A CA 1
ATOM 2206 C C . LEU A 1 272 ? 3.685 -18.812 9.454 1.00 84.94 272 LEU A C 1
ATOM 2208 O O . LEU A 1 272 ? 3.478 -18.615 8.263 1.00 84.94 272 LEU A O 1
ATOM 2212 N N . SER A 1 273 ? 2.897 -18.323 10.394 1.00 87.94 273 SER A N 1
ATOM 2213 C CA . SER A 1 273 ? 1.814 -17.408 10.100 1.00 87.94 273 SER A CA 1
ATOM 2214 C C . SER A 1 273 ? 1.938 -16.171 10.954 1.00 87.94 273 SER A C 1
ATOM 2216 O O . SER A 1 273 ? 2.569 -16.202 12.012 1.00 87.94 273 SER A O 1
ATOM 2218 N N . SER A 1 274 ? 1.318 -15.103 10.493 1.00 89.44 274 SER A N 1
ATOM 2219 C CA . SER A 1 274 ? 1.116 -13.879 11.245 1.00 89.44 274 SER A CA 1
ATOM 2220 C C . SER A 1 274 ? -0.368 -13.597 11.335 1.00 89.44 274 SER A C 1
ATOM 2222 O O . SER A 1 274 ? -1.123 -13.889 10.409 1.00 89.44 274 SER A O 1
ATOM 2224 N N . GLU A 1 275 ? -0.786 -12.994 12.435 1.00 92.69 275 GLU A N 1
ATOM 2225 C CA . GLU A 1 275 ? -2.165 -12.561 12.610 1.00 92.69 275 GLU A CA 1
ATOM 2226 C C . GLU A 1 275 ? -2.177 -11.095 13.041 1.00 92.69 275 GLU A C 1
ATOM 2228 O O . GLU A 1 275 ? -1.461 -10.707 13.959 1.00 92.69 275 GLU A O 1
ATOM 2233 N N . ALA A 1 276 ? -2.975 -10.262 12.384 1.00 91.62 276 ALA A N 1
ATOM 2234 C CA . ALA A 1 276 ? -3.123 -8.855 12.726 1.00 91.62 276 ALA A CA 1
ATOM 2235 C C . ALA A 1 276 ? -4.573 -8.567 13.108 1.00 91.62 276 ALA A C 1
ATOM 2237 O O . ALA A 1 276 ? -5.496 -8.862 12.349 1.00 91.62 276 ALA A O 1
ATOM 2238 N N . TRP A 1 277 ? -4.762 -7.970 14.279 1.00 93.50 277 TRP A N 1
ATOM 2239 C CA . TRP A 1 277 ? -6.031 -7.410 14.729 1.00 93.50 277 TRP A CA 1
ATOM 2240 C C . TRP A 1 277 ? -5.899 -5.902 14.731 1.00 93.50 277 TRP A C 1
ATOM 2242 O O . TRP A 1 277 ? -5.123 -5.366 15.518 1.00 93.50 277 TRP A O 1
ATOM 2252 N N . ILE A 1 278 ? -6.639 -5.220 13.868 1.00 91.44 278 ILE A N 1
ATOM 2253 C CA . ILE A 1 278 ? -6.519 -3.775 13.693 1.00 91.44 278 ILE A CA 1
ATOM 2254 C C . ILE A 1 278 ? -7.878 -3.145 13.951 1.00 91.44 278 ILE A C 1
ATOM 2256 O O . ILE A 1 278 ? -8.848 -3.431 13.254 1.00 91.44 278 ILE A O 1
ATOM 2260 N N . TYR A 1 279 ? -7.970 -2.301 14.971 1.00 90.19 279 TYR A N 1
ATOM 2261 C CA . TYR A 1 279 ? -9.250 -1.782 15.432 1.00 90.19 279 TYR A CA 1
ATOM 2262 C C . TYR A 1 279 ? -9.159 -0.341 15.908 1.00 90.19 279 TYR A C 1
ATOM 2264 O O . TYR A 1 279 ? -8.115 0.138 16.342 1.00 90.19 279 TYR A O 1
ATOM 2272 N N . PHE A 1 280 ? -10.292 0.350 15.864 1.00 87.12 280 PHE A N 1
ATOM 2273 C CA . PHE A 1 280 ? -10.410 1.695 16.407 1.00 87.12 280 PHE A CA 1
ATOM 2274 C C . PHE A 1 280 ? -10.337 1.641 17.931 1.00 87.12 280 PHE A C 1
ATOM 2276 O O . PHE A 1 280 ? -11.128 0.937 18.562 1.00 87.12 280 PHE A O 1
ATOM 2283 N N . GLY A 1 281 ? -9.382 2.374 18.504 1.00 84.19 281 GLY A N 1
ATOM 2284 C CA . GLY A 1 281 ? -9.285 2.621 19.946 1.00 84.19 281 GLY A CA 1
ATOM 2285 C C . GLY A 1 281 ? -9.931 3.937 20.364 1.00 84.19 281 GLY A C 1
ATOM 2286 O O . GLY A 1 281 ? -10.308 4.102 21.522 1.00 84.19 281 GLY A O 1
ATOM 2287 N N . SER A 1 282 ? -10.122 4.856 19.417 1.00 75.94 282 SER A N 1
ATOM 2288 C CA . SER A 1 282 ? -10.806 6.126 19.634 1.00 75.94 282 SER A CA 1
ATOM 2289 C C . SER A 1 282 ? -11.693 6.513 18.445 1.00 75.94 282 SER A C 1
ATOM 2291 O O . SER A 1 282 ? -11.605 5.951 17.351 1.00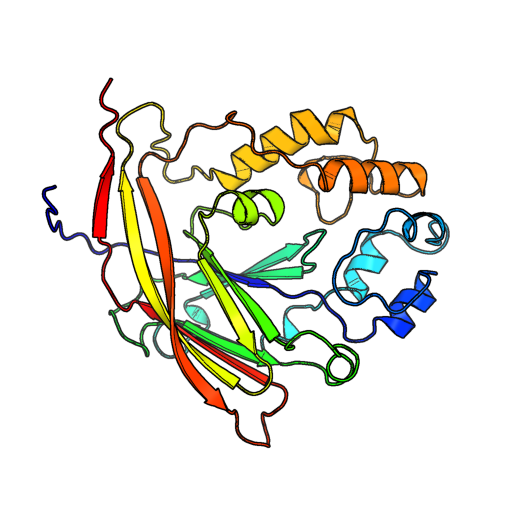 75.94 282 SER A O 1
ATOM 2293 N N . LYS A 1 283 ? -12.600 7.468 18.683 1.00 68.81 283 LYS A N 1
ATOM 2294 C CA . LYS A 1 283 ? -13.360 8.156 17.626 1.00 68.81 283 LYS A CA 1
ATOM 2295 C C . LYS A 1 283 ? -12.526 9.309 17.060 1.00 68.81 283 LYS A C 1
ATOM 2297 O O . LYS A 1 283 ? -11.636 9.806 17.743 1.00 68.81 283 LYS A O 1
ATOM 2302 N N . ALA A 1 284 ? -12.858 9.763 15.849 1.00 60.72 284 ALA A N 1
ATOM 2303 C CA . ALA A 1 284 ? -12.149 10.859 15.192 1.00 60.72 284 ALA A CA 1
ATOM 2304 C C . ALA A 1 284 ? -12.075 12.128 16.059 1.00 60.72 284 ALA A C 1
ATOM 2306 O O . ALA A 1 284 ? -13.092 12.617 16.556 1.00 60.72 284 ALA A O 1
ATOM 2307 N N . VAL A 1 285 ? -10.865 12.668 16.204 1.00 61.88 285 VAL A N 1
ATOM 2308 C CA . VAL A 1 285 ? -10.592 13.947 16.869 1.00 61.88 285 VAL A CA 1
ATOM 2309 C C . VAL A 1 285 ? -10.390 15.021 15.800 1.00 61.88 285 VAL A C 1
ATOM 2311 O O . VAL A 1 285 ? -9.547 14.869 14.917 1.00 61.88 285 VAL A O 1
ATOM 2314 N N . GLU A 1 286 ? -11.167 16.105 15.856 1.00 59.50 286 GLU A N 1
ATOM 2315 C CA . GLU A 1 286 ? -11.064 17.204 14.887 1.00 59.50 286 GLU A CA 1
ATOM 2316 C C . GLU A 1 286 ? -9.940 18.183 15.252 1.00 59.50 286 GLU A C 1
ATOM 2318 O O . GLU A 1 286 ? -9.876 18.688 16.376 1.00 59.50 286 GLU A O 1
ATOM 2323 N N . TYR A 1 287 ? -9.087 18.494 14.273 1.00 53.25 287 TYR A N 1
ATOM 2324 C CA . TYR A 1 287 ? -8.029 19.494 14.380 1.00 53.25 287 TYR A CA 1
ATOM 2325 C C . TYR A 1 287 ? -8.238 20.628 13.366 1.00 53.25 287 TYR A C 1
ATOM 2327 O O . TYR A 1 287 ? -8.419 20.392 12.168 1.00 53.25 287 TYR A O 1
ATOM 2335 N N . PHE A 1 288 ? -8.184 21.871 13.851 1.00 51.16 288 PHE A N 1
ATOM 2336 C CA . PHE A 1 288 ? -8.307 23.080 13.037 1.00 51.16 288 PHE A CA 1
ATOM 2337 C C . PHE A 1 288 ? -6.932 23.718 12.850 1.00 51.16 288 PHE A C 1
ATOM 2339 O O . PHE A 1 288 ? -6.352 24.221 13.812 1.00 51.16 288 PHE A O 1
ATOM 2346 N N . ASN A 1 289 ? -6.431 23.724 11.612 1.00 47.47 289 ASN A N 1
ATOM 2347 C CA . ASN A 1 289 ? -5.237 24.481 11.253 1.00 47.47 289 ASN A CA 1
ATOM 2348 C C . ASN A 1 289 ? -5.657 25.854 10.723 1.00 47.47 289 ASN A C 1
ATOM 2350 O O . ASN A 1 289 ? -6.172 25.971 9.612 1.00 47.47 289 ASN A O 1
ATOM 2354 N N . TYR A 1 290 ? -5.442 26.890 11.530 1.00 44.06 290 TYR A N 1
ATOM 2355 C CA . TYR A 1 290 ? -5.527 28.271 11.071 1.00 44.06 290 TYR A CA 1
ATOM 2356 C C . TYR A 1 290 ? -4.155 28.656 10.519 1.00 44.06 290 TYR A C 1
ATOM 2358 O O . TYR A 1 290 ? -3.182 28.689 11.269 1.00 44.06 290 TYR A O 1
ATOM 2366 N N . LEU A 1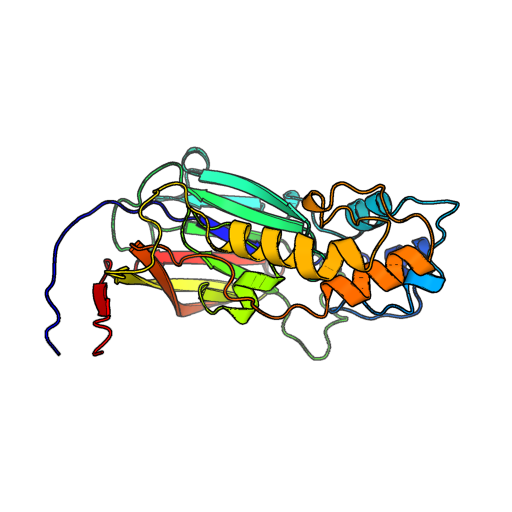 291 ? -4.067 28.935 9.217 1.00 40.84 291 LEU A N 1
ATOM 2367 C CA . LEU A 1 291 ? -2.931 29.683 8.687 1.00 40.84 291 LEU A CA 1
ATOM 2368 C C . LEU A 1 291 ? -3.072 31.108 9.228 1.00 40.84 291 LEU A C 1
ATOM 2370 O O . LEU A 1 291 ? -3.982 31.837 8.837 1.00 40.84 291 LEU A O 1
ATOM 2374 N N . ILE A 1 292 ? -2.240 31.458 10.208 1.00 36.81 292 ILE A N 1
ATOM 2375 C CA . ILE A 1 292 ? -2.070 32.848 10.623 1.00 36.81 292 ILE A CA 1
ATOM 2376 C C . ILE A 1 292 ? -1.242 33.487 9.506 1.00 36.81 292 ILE A C 1
ATOM 2378 O O . ILE A 1 292 ? -0.069 33.146 9.357 1.00 36.81 292 ILE A O 1
ATOM 2382 N N . ASN A 1 293 ? -1.902 34.301 8.679 1.00 35.97 293 ASN A N 1
ATOM 2383 C CA . ASN A 1 293 ? -1.254 35.149 7.676 1.00 35.97 293 ASN A CA 1
ATOM 2384 C C . ASN A 1 293 ? -0.311 36.155 8.337 1.00 35.97 293 ASN A C 1
ATOM 2386 O O . ASN A 1 293 ? -0.701 36.703 9.395 1.00 35.97 293 ASN A O 1
#

Secondary structure (DSSP, 8-state):
------------EEEEEE----TTHHHHHHHTT--S---S----TTGGGT--TTT--HHHHHHHHS--GGGEEEEEBTTTBGGGEEEEEEEETTTEEEEEEEESS---SSSTTTSEEEEEE--STTTTT-TTS--EEEEEEEETTSPP-HHHHHHH--SEEEEEETTEEEEEEEEEEEEE--SSEE--TT--HHHHHHHHHIIIIIGGG-S-B-TT-GGG--PBP-SHHHHHHHHHHHHT------SPEESEEEEEEEEEEEEEEPPGGGTTEEEEEEEESSPPEEEE-----